Protein AF-A0A7T1MIW0-F1 (afdb_monomer_lite)

Foldseek 3Di:
DDDDPLLVCLVVQADPDDPVVLLVVQQVVLVVLVPVQFPDWAADPPDRSKTFTAHPPDPPDPDPDPDDSGQKMWHAAPLSRYTWMAGNRPGDTGRDPLVVCPPPDPVSLVSLSVSSSNPQEDPPHPRHHRPVVVVVVVVVVVVVVVVVVVVVVVVVVVVVVVVVVVVVVVVVVPPDDDPPPPDDDDDDDDPDDDDDDDDDDDDDDDDDDDDDDDDD

pLDDT: mean 77.7, std 18.37, range [36.38, 95.31]

Radius of gyration: 40.42 Å; chains: 1; bounding box: 74×47×121 Å

Secondary structure (DSSP, 8-state):
-PPPHHHHHHHH------HHHHHHHHHHHHHHHHHHHSSS-EEETTEEEEEEE--TTSSS---S-TT-S--EEEEE-TTSSSEEEEETTT--EE--HHHHT-TT-HHHHHHHHHHHHTT--STTSSSPPPHHHHHHHHHHHHHHHHHHHHHHHHHHHHHHHHHHHHHHHHHHHTS--------------S----S---------PPPP--------

Sequence (216 aa):
MHLTDRERQAISSRDTLTDQEKREKIKEWDLEVWTAFTPNVKAHEKNSNAYWCYCPHCKKGNGKTGIHNLTGLVYPHSNGDGLGFACKACGTKHPRVYEFLGKGSAAAEEYAWKRFEIDAVGKGWYCPHPQRWKEISELAGKRRAARYKADYERKRQENKVAYALREQEALKEAKPKSPSCQKGSCSVSKDEVARVRWSGFSGQAPSLTSEAGYRP

Structure (mmCIF, N/CA/C/O backbone):
data_AF-A0A7T1MIW0-F1
#
_entry.id   AF-A0A7T1MIW0-F1
#
loop_
_atom_site.group_PDB
_atom_site.id
_atom_site.type_symbol
_atom_site.label_atom_id
_atom_site.label_alt_id
_atom_site.label_comp_id
_atom_site.label_asym_id
_atom_site.label_entity_id
_atom_site.label_seq_id
_atom_site.pdbx_PDB_ins_code
_atom_site.Cartn_x
_atom_site.Cartn_y
_atom_site.Cartn_z
_atom_site.occupancy
_atom_site.B_iso_or_equiv
_atom_site.auth_seq_id
_atom_site.auth_comp_id
_atom_site.auth_asym_id
_atom_site.auth_atom_id
_atom_site.pdbx_PDB_model_num
ATOM 1 N N . MET A 1 1 ? -2.280 -14.836 16.682 1.00 57.22 1 MET A N 1
ATOM 2 C CA . MET A 1 1 ? -1.267 -14.391 15.704 1.00 57.22 1 MET A CA 1
ATOM 3 C C . MET A 1 1 ? -0.364 -13.376 16.371 1.00 57.22 1 MET A C 1
ATOM 5 O O . MET A 1 1 ? -0.880 -12.419 16.938 1.00 57.22 1 MET A O 1
ATOM 9 N N . HIS A 1 2 ? 0.947 -13.600 16.338 1.00 73.69 2 HIS A N 1
ATOM 10 C CA . HIS A 1 2 ? 1.930 -12.624 16.801 1.00 73.69 2 HIS A CA 1
ATOM 11 C C . HIS A 1 2 ? 2.455 -11.832 15.599 1.00 73.69 2 HIS A C 1
ATOM 13 O O . HIS A 1 2 ? 2.726 -12.411 14.547 1.00 73.69 2 HIS A O 1
ATOM 19 N N . LEU A 1 3 ? 2.537 -10.511 15.749 1.00 76.06 3 LEU A N 1
ATOM 20 C CA . LEU A 1 3 ? 3.216 -9.629 14.801 1.00 76.06 3 LEU A CA 1
ATOM 21 C C . LEU A 1 3 ? 4.727 -9.805 14.922 1.00 76.06 3 LEU A C 1
ATOM 23 O O . LEU A 1 3 ? 5.220 -9.964 16.049 1.00 76.06 3 LEU A O 1
ATOM 27 N N . THR A 1 4 ? 5.426 -9.725 13.792 1.00 83.50 4 THR A N 1
ATOM 28 C CA . THR A 1 4 ? 6.890 -9.613 13.778 1.00 83.50 4 THR A CA 1
ATOM 29 C C . THR A 1 4 ? 7.317 -8.257 14.340 1.00 83.50 4 THR A C 1
ATOM 31 O O . THR A 1 4 ? 6.519 -7.317 14.382 1.00 83.50 4 THR A O 1
ATOM 34 N N . ASP A 1 5 ? 8.570 -8.132 14.773 1.00 82.62 5 ASP A N 1
ATOM 35 C CA . ASP A 1 5 ? 9.073 -6.873 15.337 1.00 82.62 5 ASP A CA 1
ATOM 36 C C . ASP A 1 5 ? 9.009 -5.727 14.323 1.00 82.62 5 ASP A C 1
ATOM 38 O O . ASP A 1 5 ? 8.581 -4.628 14.668 1.00 82.62 5 ASP A O 1
ATOM 42 N N . ARG A 1 6 ? 9.293 -6.018 13.047 1.00 80.19 6 ARG A N 1
ATOM 43 C CA . ARG A 1 6 ? 9.130 -5.065 11.942 1.00 80.19 6 ARG A CA 1
ATOM 44 C C . ARG A 1 6 ? 7.687 -4.583 11.806 1.00 80.19 6 ARG A C 1
ATOM 46 O O . ARG A 1 6 ? 7.449 -3.386 11.709 1.00 80.19 6 ARG A O 1
ATOM 53 N N . GLU A 1 7 ? 6.713 -5.492 11.831 1.00 82.06 7 GLU A N 1
ATOM 54 C CA . GLU A 1 7 ? 5.299 -5.111 11.725 1.00 82.06 7 GLU A CA 1
ATOM 55 C C . GLU A 1 7 ? 4.850 -4.288 12.937 1.00 82.06 7 GLU A C 1
ATOM 57 O O . GLU A 1 7 ? 4.106 -3.323 12.786 1.00 82.06 7 GLU A O 1
ATOM 62 N N . ARG A 1 8 ? 5.320 -4.628 14.146 1.00 81.06 8 ARG A N 1
ATOM 63 C CA . ARG A 1 8 ? 5.049 -3.831 15.355 1.00 81.06 8 ARG A CA 1
ATOM 64 C C . ARG A 1 8 ? 5.619 -2.427 15.226 1.00 81.06 8 ARG A C 1
ATOM 66 O O . ARG A 1 8 ? 4.908 -1.471 15.524 1.00 81.06 8 ARG A O 1
ATOM 73 N N . GLN A 1 9 ? 6.854 -2.318 14.745 1.00 80.06 9 GLN A N 1
ATOM 74 C CA . GLN A 1 9 ? 7.518 -1.043 14.522 1.00 80.06 9 GLN A CA 1
ATOM 75 C C . GLN A 1 9 ? 6.767 -0.204 13.483 1.00 80.06 9 GLN A C 1
ATOM 77 O O . GLN A 1 9 ? 6.431 0.941 13.762 1.00 80.06 9 GLN A O 1
ATOM 82 N N . ALA A 1 10 ? 6.364 -0.799 12.358 1.00 77.81 10 ALA A N 1
ATOM 83 C CA . ALA A 1 10 ? 5.554 -0.143 11.328 1.00 77.81 10 ALA A CA 1
ATOM 84 C C . ALA A 1 10 ? 4.234 0.446 11.861 1.00 77.81 10 ALA A C 1
ATOM 86 O O . ALA A 1 10 ? 3.699 1.408 11.311 1.00 77.81 10 ALA A O 1
ATOM 87 N N . ILE A 1 11 ? 3.680 -0.138 12.925 1.00 79.88 11 ILE A N 1
ATOM 88 C CA . ILE A 1 11 ? 2.464 0.349 13.583 1.00 79.88 11 ILE A CA 1
ATOM 89 C C . ILE A 1 11 ? 2.782 1.471 14.574 1.00 79.88 11 ILE A C 1
ATOM 91 O O . ILE A 1 11 ? 2.027 2.438 14.654 1.00 79.88 11 ILE A O 1
ATOM 95 N N . SER A 1 12 ? 3.860 1.334 15.350 1.00 75.31 12 SER A N 1
ATOM 96 C CA . SER A 1 12 ? 4.206 2.265 16.430 1.00 75.31 12 SER A CA 1
ATOM 97 C C . SER A 1 12 ? 4.944 3.520 15.969 1.00 75.31 12 SER A C 1
ATOM 99 O O . SER A 1 12 ? 4.799 4.563 16.596 1.00 75.31 12 SER A O 1
ATOM 101 N N . SER A 1 13 ? 5.736 3.430 14.901 1.00 68.38 13 SER A N 1
ATOM 102 C CA . SER A 1 13 ? 6.591 4.505 14.390 1.00 68.38 13 SER A CA 1
ATOM 103 C C . SER A 1 13 ? 6.268 4.771 12.925 1.00 68.38 13 SER A C 1
ATOM 105 O O . SER A 1 13 ? 7.068 4.492 12.036 1.00 68.38 13 SER A O 1
ATOM 107 N N . ARG A 1 14 ? 5.049 5.251 12.674 1.00 68.38 14 ARG A N 1
ATOM 108 C CA . ARG A 1 14 ? 4.658 5.724 11.345 1.00 68.38 14 ARG A CA 1
ATOM 109 C C . ARG A 1 14 ? 5.349 7.051 11.073 1.00 68.38 14 ARG A C 1
ATOM 111 O O . ARG A 1 14 ? 5.113 8.015 11.802 1.00 68.38 14 ARG A O 1
ATOM 118 N N . ASP A 1 15 ? 6.165 7.097 10.028 1.00 67.75 15 ASP A N 1
ATOM 119 C CA . ASP A 1 15 ? 6.843 8.327 9.634 1.00 67.75 15 ASP A CA 1
ATOM 120 C C . ASP A 1 15 ? 5.821 9.347 9.116 1.00 67.75 15 ASP A C 1
ATOM 122 O O . ASP A 1 15 ? 5.046 9.076 8.192 1.00 67.75 15 ASP A O 1
ATOM 126 N N . THR A 1 16 ? 5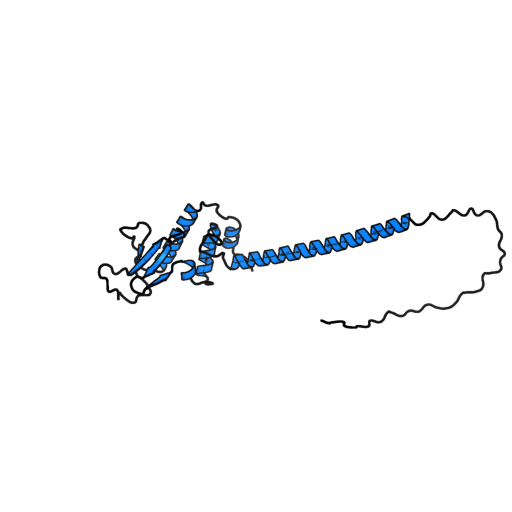.837 10.557 9.672 1.00 69.31 16 THR A N 1
ATOM 127 C CA . THR A 1 16 ? 5.070 11.695 9.149 1.00 69.31 16 THR A CA 1
ATOM 128 C C . THR A 1 16 ? 5.832 12.347 8.001 1.00 69.31 16 THR A C 1
ATOM 130 O O . THR A 1 16 ? 6.364 13.445 8.139 1.00 69.31 16 THR A O 1
ATOM 133 N N . LEU A 1 17 ? 5.919 11.643 6.876 1.00 85.88 17 LEU A N 1
ATOM 134 C CA . LEU A 1 17 ? 6.422 12.206 5.623 1.00 85.88 17 LEU A CA 1
ATOM 135 C C . LEU A 1 17 ? 5.345 13.062 4.956 1.00 85.88 17 LEU A C 1
ATOM 137 O O . LEU A 1 17 ? 4.145 12.797 5.091 1.00 85.88 17 LEU A O 1
ATOM 141 N N . THR A 1 18 ? 5.771 14.052 4.182 1.00 91.12 18 THR A N 1
ATOM 142 C CA . THR A 1 18 ? 4.892 14.776 3.261 1.00 91.12 18 THR A CA 1
ATOM 143 C C . THR A 1 18 ? 4.434 13.862 2.121 1.00 91.12 18 THR A C 1
ATOM 145 O O . THR A 1 18 ? 5.101 12.891 1.761 1.00 91.12 18 THR A O 1
ATOM 148 N N . ASP A 1 19 ? 3.297 14.177 1.497 1.00 90.00 19 ASP A N 1
ATOM 149 C CA . ASP A 1 19 ? 2.782 13.385 0.371 1.00 90.00 19 ASP A CA 1
ATOM 150 C C . ASP A 1 19 ? 3.756 13.325 -0.814 1.00 90.00 19 ASP A C 1
ATOM 152 O O . ASP A 1 19 ? 3.773 12.330 -1.541 1.00 90.00 19 ASP A O 1
ATOM 156 N N . GLN A 1 20 ? 4.574 14.362 -1.007 1.00 91.06 20 GLN A N 1
ATOM 157 C CA . GLN A 1 20 ? 5.598 14.387 -2.049 1.00 91.06 20 GLN A CA 1
ATOM 158 C C . GLN A 1 20 ? 6.706 13.367 -1.758 1.00 91.06 20 GLN A C 1
ATOM 160 O O . GLN A 1 20 ? 6.994 12.525 -2.608 1.00 91.06 20 GLN A O 1
ATOM 165 N N . GLU A 1 21 ? 7.249 13.370 -0.540 1.00 91.81 21 GLU A N 1
ATOM 166 C CA . GLU A 1 21 ? 8.275 12.410 -0.108 1.00 91.81 21 GLU A CA 1
ATOM 167 C C . GLU A 1 21 ? 7.751 10.969 -0.156 1.00 91.81 21 GLU A C 1
ATOM 169 O O . GLU A 1 21 ? 8.454 10.057 -0.594 1.00 91.81 21 GLU A O 1
ATOM 174 N N . LYS A 1 22 ? 6.485 10.747 0.231 1.00 92.25 22 LYS A N 1
ATOM 175 C CA . LYS A 1 22 ? 5.842 9.429 0.103 1.00 92.25 22 LYS A CA 1
ATOM 176 C C . LYS A 1 22 ? 5.843 8.953 -1.350 1.00 92.25 22 LYS A C 1
ATOM 178 O O . LYS A 1 22 ? 6.185 7.805 -1.619 1.00 92.25 22 LYS A O 1
ATOM 183 N N . ARG A 1 23 ? 5.471 9.822 -2.295 1.00 92.19 23 ARG A N 1
ATOM 184 C CA . ARG A 1 23 ? 5.418 9.494 -3.732 1.00 92.19 23 ARG A CA 1
ATOM 185 C C . ARG A 1 23 ? 6.795 9.213 -4.316 1.00 92.19 23 ARG A C 1
ATOM 187 O O . ARG A 1 23 ? 6.904 8.349 -5.181 1.00 92.19 23 ARG A O 1
ATOM 194 N N . GLU A 1 24 ? 7.821 9.924 -3.865 1.00 92.06 24 GLU A N 1
ATOM 195 C CA . GLU A 1 24 ? 9.209 9.680 -4.264 1.00 92.06 24 GLU A CA 1
ATOM 196 C C . GLU A 1 24 ? 9.681 8.307 -3.783 1.00 92.06 24 GLU A C 1
ATOM 198 O O . GLU A 1 24 ? 10.062 7.487 -4.618 1.00 92.06 24 GLU A O 1
ATOM 203 N N . LYS A 1 25 ? 9.490 7.985 -2.497 1.00 93.19 25 LYS A N 1
ATOM 204 C CA . LYS A 1 25 ? 9.789 6.645 -1.960 1.00 93.19 25 LYS A CA 1
ATOM 205 C C . LYS A 1 25 ? 9.032 5.531 -2.687 1.00 93.19 25 LYS A C 1
ATOM 207 O O . LYS A 1 25 ? 9.599 4.487 -2.990 1.00 93.19 25 LYS A O 1
ATOM 212 N N . ILE A 1 26 ? 7.754 5.744 -3.015 1.00 93.88 26 ILE A N 1
ATOM 213 C CA . ILE A 1 26 ? 6.974 4.759 -3.781 1.00 93.88 26 ILE A CA 1
ATOM 214 C C . ILE A 1 26 ? 7.579 4.541 -5.171 1.00 93.88 26 ILE A C 1
ATOM 216 O O . ILE A 1 26 ? 7.667 3.400 -5.612 1.00 93.88 26 ILE A O 1
ATOM 220 N N . LYS A 1 27 ? 8.007 5.601 -5.867 1.00 93.00 27 LYS A N 1
ATOM 221 C CA . LYS A 1 27 ? 8.652 5.461 -7.182 1.00 93.00 27 LYS A CA 1
ATOM 222 C C . LYS A 1 27 ? 9.964 4.692 -7.090 1.00 93.00 27 LYS A C 1
ATOM 224 O O . LYS A 1 27 ? 10.225 3.884 -7.975 1.00 93.00 27 LYS A O 1
ATOM 229 N N . GLU A 1 28 ? 10.757 4.922 -6.047 1.00 92.81 28 GLU A N 1
ATOM 230 C CA . GLU A 1 28 ? 11.994 4.174 -5.795 1.00 92.81 28 GLU A CA 1
ATOM 231 C C . GLU A 1 28 ? 11.701 2.683 -5.606 1.00 92.81 28 GLU A C 1
ATOM 233 O O . GLU A 1 28 ? 12.237 1.855 -6.340 1.00 92.81 28 GLU A O 1
ATOM 238 N N . TRP A 1 29 ? 10.772 2.335 -4.711 1.00 94.81 29 TRP A N 1
ATOM 239 C CA . TRP A 1 29 ? 10.381 0.940 -4.486 1.00 94.81 29 TRP A CA 1
ATOM 240 C C . TRP A 1 29 ? 9.755 0.289 -5.720 1.00 94.81 29 TRP A C 1
ATOM 242 O O . TRP A 1 29 ? 9.991 -0.889 -5.991 1.00 94.81 29 TRP A O 1
ATOM 252 N N . ASP A 1 30 ? 8.969 1.034 -6.495 1.00 94.75 30 ASP A N 1
ATOM 253 C CA . ASP A 1 30 ? 8.408 0.521 -7.740 1.00 94.75 30 ASP A CA 1
ATOM 254 C C . ASP A 1 30 ? 9.501 0.261 -8.771 1.00 94.75 30 ASP A C 1
ATOM 256 O O . ASP A 1 30 ? 9.480 -0.768 -9.448 1.00 94.75 30 ASP A O 1
ATOM 260 N N . LEU A 1 31 ? 10.474 1.167 -8.879 1.00 92.12 31 LEU A N 1
ATOM 261 C CA . LEU A 1 31 ? 11.613 1.007 -9.769 1.00 92.12 31 LEU A CA 1
ATOM 262 C C . LEU A 1 31 ? 12.466 -0.198 -9.365 1.00 92.12 31 LEU A C 1
ATOM 264 O O . LEU A 1 31 ? 12.898 -0.932 -10.251 1.00 92.12 31 LEU A O 1
ATOM 268 N N . GLU A 1 32 ? 12.664 -0.451 -8.069 1.00 93.12 32 GLU A N 1
ATOM 269 C CA . GLU A 1 32 ? 13.330 -1.664 -7.573 1.00 93.12 32 GLU A CA 1
ATOM 270 C C . GLU A 1 32 ? 12.613 -2.930 -8.055 1.00 93.12 32 GLU A C 1
ATOM 272 O O . GLU A 1 32 ? 13.242 -3.817 -8.638 1.00 93.12 32 GLU A O 1
ATOM 277 N N . VAL A 1 33 ? 11.286 -3.001 -7.884 1.00 94.31 33 VAL A N 1
ATOM 278 C CA . VAL A 1 33 ? 10.493 -4.161 -8.321 1.00 94.31 33 VAL A CA 1
ATOM 279 C C . VAL A 1 33 ? 10.548 -4.327 -9.838 1.00 94.31 33 VAL A C 1
ATOM 281 O O . VAL A 1 33 ? 10.760 -5.436 -10.335 1.00 94.31 33 VAL A O 1
ATOM 284 N N . TRP A 1 34 ? 10.400 -3.239 -10.594 1.00 92.94 34 TRP A N 1
ATOM 285 C CA . TRP A 1 34 ? 10.460 -3.300 -12.051 1.00 92.94 34 TRP A CA 1
ATOM 286 C C . TRP A 1 34 ? 11.850 -3.641 -12.575 1.00 92.94 34 TRP A C 1
ATOM 288 O O . TRP A 1 34 ? 11.951 -4.354 -13.570 1.00 92.94 34 TRP A O 1
ATOM 298 N N . THR A 1 35 ? 12.913 -3.197 -11.910 1.00 91.00 35 THR A N 1
ATOM 299 C CA . THR A 1 35 ? 14.295 -3.542 -12.273 1.00 91.00 35 THR A CA 1
ATOM 300 C C . THR A 1 35 ? 14.600 -5.003 -11.960 1.00 91.00 35 THR A C 1
ATOM 302 O O . THR A 1 35 ? 15.273 -5.668 -12.742 1.00 91.00 35 THR A O 1
ATOM 305 N N . ALA A 1 36 ? 14.052 -5.541 -10.868 1.00 90.88 36 ALA A N 1
ATOM 306 C CA . ALA A 1 36 ? 14.145 -6.968 -10.571 1.00 90.88 36 ALA A CA 1
ATOM 307 C C . ALA A 1 36 ? 13.357 -7.821 -11.581 1.00 90.88 36 ALA A C 1
ATOM 309 O O . ALA A 1 36 ? 13.787 -8.914 -11.948 1.00 90.88 36 ALA A O 1
ATOM 310 N N . PHE A 1 37 ? 12.209 -7.324 -12.048 1.00 88.94 37 PHE A N 1
ATOM 311 C CA . PHE A 1 37 ? 11.378 -8.024 -13.023 1.00 88.94 37 PHE A CA 1
ATOM 312 C C . PHE A 1 37 ? 11.920 -7.932 -14.457 1.00 88.94 37 PHE A C 1
ATOM 314 O O . PHE A 1 37 ? 11.876 -8.915 -15.195 1.00 88.94 37 PHE A O 1
ATOM 321 N N . THR A 1 38 ? 12.406 -6.761 -14.876 1.00 85.31 38 THR A N 1
ATOM 322 C CA . THR A 1 38 ? 12.751 -6.454 -16.272 1.00 85.31 38 THR A CA 1
ATOM 323 C C . THR A 1 38 ? 14.263 -6.294 -16.472 1.00 85.31 38 THR A C 1
ATOM 325 O O . THR A 1 38 ? 14.897 -5.482 -15.802 1.00 85.31 38 THR A O 1
ATOM 328 N N . PRO A 1 39 ? 14.883 -7.014 -17.424 1.00 77.00 39 PRO A N 1
ATOM 329 C CA . PRO A 1 39 ? 16.299 -6.829 -17.712 1.00 77.00 39 PRO A CA 1
ATOM 330 C C . PRO A 1 39 ? 16.568 -5.551 -18.531 1.00 77.00 39 PRO A C 1
ATOM 332 O O . PRO A 1 39 ? 15.756 -5.134 -19.362 1.00 77.00 39 PRO A O 1
ATOM 335 N N . ASN A 1 40 ? 17.765 -4.980 -18.352 1.00 75.62 40 ASN A N 1
ATOM 336 C CA . ASN A 1 40 ? 18.299 -3.802 -19.060 1.00 75.62 40 ASN A CA 1
ATOM 337 C C . ASN A 1 40 ? 17.404 -2.549 -19.007 1.00 75.62 40 ASN A C 1
ATOM 339 O O . ASN A 1 40 ? 17.050 -1.989 -20.049 1.00 75.62 40 ASN A O 1
ATOM 343 N N . VAL A 1 41 ? 17.063 -2.098 -17.801 1.00 79.94 41 VAL A N 1
ATOM 344 C CA . VAL A 1 41 ? 16.375 -0.818 -17.585 1.00 79.94 41 VAL A CA 1
ATOM 345 C C . VAL A 1 41 ? 17.298 0.346 -17.975 1.00 79.94 41 VAL A C 1
ATOM 347 O O . VAL A 1 41 ? 18.427 0.442 -17.500 1.00 79.94 41 VAL A O 1
ATOM 350 N N . LYS A 1 42 ? 16.825 1.234 -18.854 1.00 83.12 42 LYS A N 1
ATOM 351 C CA . LYS A 1 42 ? 17.512 2.458 -19.293 1.00 83.12 42 LYS A CA 1
ATOM 352 C C . LYS A 1 42 ? 16.571 3.651 -19.197 1.00 83.12 42 LYS A C 1
ATOM 354 O O . LYS A 1 42 ? 15.403 3.534 -19.554 1.00 83.12 42 LYS A O 1
ATOM 359 N N . ALA A 1 43 ? 17.074 4.801 -18.760 1.00 82.62 43 ALA A N 1
ATOM 360 C CA . ALA A 1 43 ? 16.285 6.031 -18.711 1.00 82.62 43 ALA A CA 1
ATOM 361 C C . ALA A 1 43 ? 15.759 6.420 -20.106 1.00 82.62 43 ALA A C 1
ATOM 363 O O . ALA A 1 43 ? 16.428 6.223 -21.123 1.00 82.62 43 ALA A O 1
ATOM 364 N N . HIS A 1 44 ? 14.544 6.956 -20.158 1.00 81.44 44 HIS A N 1
ATOM 365 C CA . HIS A 1 44 ? 13.924 7.421 -21.390 1.00 81.44 44 HIS A CA 1
ATOM 366 C C . HIS A 1 44 ? 14.480 8.797 -21.778 1.00 81.44 44 HIS A C 1
ATOM 368 O O . HIS A 1 44 ? 14.335 9.766 -21.040 1.00 81.44 44 HIS A O 1
ATOM 374 N N . GLU A 1 45 ? 15.031 8.916 -22.988 1.00 77.75 45 GLU A N 1
ATOM 375 C CA . GLU A 1 45 ? 15.771 10.106 -23.451 1.00 77.75 45 GLU A CA 1
ATOM 376 C C . GLU A 1 45 ? 14.999 11.432 -23.321 1.00 77.75 45 GLU A C 1
ATOM 378 O O . GLU A 1 45 ? 15.581 12.464 -23.010 1.00 77.75 45 GLU A O 1
ATOM 383 N N . LYS A 1 46 ? 13.677 11.413 -23.544 1.00 77.94 46 LYS A N 1
ATOM 384 C CA . LYS A 1 46 ? 12.817 12.616 -23.504 1.00 77.94 46 LYS A CA 1
ATOM 385 C C . LYS A 1 46 ? 11.981 12.783 -22.232 1.00 77.94 46 LYS A C 1
ATOM 387 O O . LYS A 1 46 ? 11.309 13.795 -22.084 1.00 77.94 46 LYS A O 1
ATOM 392 N N . ASN A 1 47 ? 11.937 11.776 -21.361 1.00 79.81 47 ASN A N 1
ATOM 393 C CA . ASN A 1 47 ? 11.077 11.793 -20.178 1.00 79.81 47 ASN A CA 1
ATOM 394 C C . ASN A 1 47 ? 11.881 11.253 -19.004 1.00 79.81 47 ASN A C 1
ATOM 396 O O . ASN A 1 47 ? 12.064 10.046 -18.885 1.00 79.81 47 ASN A O 1
ATOM 400 N N . SER A 1 48 ? 12.336 12.159 -18.142 1.00 75.69 48 SER A N 1
ATOM 401 C CA . SER A 1 48 ? 13.211 11.849 -17.008 1.00 75.69 48 SER A CA 1
ATOM 402 C C . SER A 1 48 ? 12.620 10.841 -16.021 1.00 75.69 48 SER A C 1
ATOM 404 O O . SER A 1 48 ? 13.370 10.221 -15.277 1.00 75.69 48 SER A O 1
ATOM 406 N N . ASN A 1 49 ? 11.299 10.640 -16.037 1.00 82.31 49 ASN A N 1
ATOM 407 C CA . ASN A 1 49 ? 10.590 9.751 -15.118 1.00 82.31 49 ASN A CA 1
ATOM 408 C C . ASN A 1 49 ? 10.116 8.442 -15.768 1.00 82.31 49 ASN A C 1
ATOM 410 O O . ASN A 1 49 ? 9.317 7.722 -15.170 1.00 82.31 49 ASN A O 1
ATOM 414 N N . ALA A 1 50 ? 10.542 8.146 -16.997 1.00 87.38 50 ALA A N 1
ATOM 415 C CA . ALA A 1 50 ? 10.207 6.907 -17.692 1.00 87.38 50 ALA A CA 1
ATOM 416 C C . ALA A 1 50 ? 11.469 6.108 -18.036 1.00 87.38 50 ALA A C 1
ATOM 418 O O . ALA A 1 50 ? 12.549 6.673 -18.203 1.00 87.38 50 ALA A O 1
ATOM 419 N N . TYR A 1 51 ? 11.322 4.792 -18.183 1.00 89.50 51 TYR A N 1
ATOM 420 C CA . TYR A 1 51 ? 12.440 3.890 -18.450 1.00 89.50 51 TYR A CA 1
ATOM 421 C C . TYR A 1 51 ? 12.082 2.852 -19.513 1.00 89.50 51 TYR A C 1
ATOM 423 O O . TYR A 1 51 ? 11.053 2.181 -19.429 1.00 89.50 51 TYR A O 1
ATOM 431 N N . TRP A 1 52 ? 12.951 2.686 -20.505 1.00 88.38 52 TRP A N 1
ATOM 432 C CA . TRP A 1 52 ? 12.892 1.587 -21.462 1.00 88.38 52 TRP A CA 1
ATOM 433 C C . TRP A 1 52 ? 13.505 0.326 -20.859 1.00 88.38 52 TRP A C 1
ATOM 435 O O . TRP A 1 52 ? 14.558 0.382 -20.235 1.00 88.38 52 TRP A O 1
ATOM 445 N N . CYS A 1 53 ? 12.876 -0.823 -21.069 1.00 87.56 53 CYS A N 1
ATOM 446 C CA . CYS A 1 53 ? 13.358 -2.116 -20.582 1.00 87.56 53 CYS A CA 1
ATOM 447 C C . CYS A 1 53 ? 12.966 -3.247 -21.543 1.00 87.56 53 CYS A C 1
ATOM 449 O O . CYS A 1 53 ? 12.174 -3.062 -22.473 1.00 87.56 53 CYS A O 1
ATOM 451 N N . TYR A 1 54 ? 13.516 -4.444 -21.344 1.00 85.50 54 TYR A N 1
ATOM 452 C CA . TYR A 1 54 ? 12.996 -5.631 -22.023 1.00 85.50 54 TYR A CA 1
ATOM 453 C C . TYR A 1 54 ? 11.733 -6.126 -21.331 1.00 85.50 54 TYR A C 1
ATOM 455 O O . TYR A 1 54 ? 11.671 -6.189 -20.108 1.00 85.50 54 TYR A O 1
ATOM 463 N N . CYS A 1 55 ? 10.745 -6.557 -22.113 1.00 86.00 55 CYS A N 1
ATOM 464 C CA . CYS A 1 55 ? 9.617 -7.291 -21.558 1.00 86.00 55 CYS A CA 1
ATOM 465 C C . CYS A 1 55 ? 9.988 -8.769 -21.342 1.00 86.00 55 CYS A C 1
ATOM 467 O O . CYS A 1 55 ? 10.247 -9.458 -22.333 1.00 86.00 55 CYS A O 1
ATOM 469 N N . PRO A 1 56 ? 9.933 -9.289 -20.101 1.00 83.25 56 PRO A N 1
ATOM 470 C CA . PRO A 1 56 ? 10.235 -10.696 -19.813 1.00 83.25 56 PRO A CA 1
ATOM 471 C C . PRO A 1 56 ? 9.255 -11.682 -20.460 1.00 83.25 56 PRO A C 1
ATOM 473 O O . PRO A 1 56 ? 9.611 -12.821 -20.744 1.00 83.25 56 PRO A O 1
ATOM 476 N N . HIS A 1 57 ? 8.016 -11.251 -20.723 1.00 82.75 57 HIS A N 1
ATOM 477 C CA . HIS A 1 57 ? 6.996 -12.091 -21.360 1.00 82.75 57 HIS A CA 1
ATOM 478 C C . HIS A 1 57 ? 7.208 -12.262 -22.866 1.00 82.75 57 HIS A C 1
ATOM 480 O O . HIS A 1 57 ? 6.723 -13.226 -23.460 1.00 82.75 57 HIS A O 1
ATOM 486 N N . CYS A 1 58 ? 7.937 -11.345 -23.503 1.00 78.38 58 CYS A N 1
ATOM 487 C CA . CYS A 1 58 ? 8.260 -11.464 -24.914 1.00 78.38 58 CYS A CA 1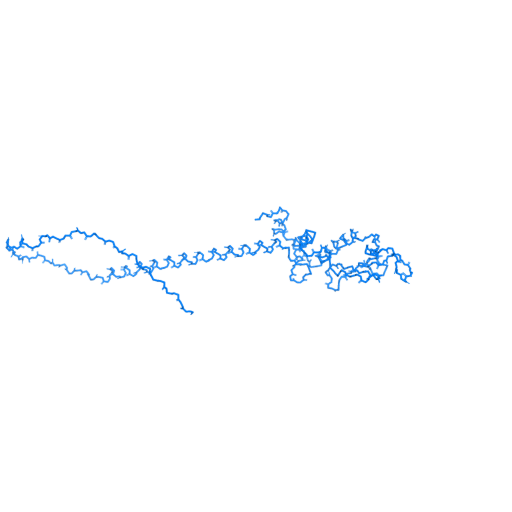
ATOM 488 C C . CYS A 1 58 ? 9.414 -12.457 -25.088 1.00 78.38 58 CYS A C 1
ATOM 490 O O . CYS A 1 58 ? 10.574 -12.121 -24.851 1.00 78.38 58 CYS A O 1
ATOM 492 N N . LYS A 1 59 ? 9.132 -13.669 -25.579 1.00 61.19 59 LYS A N 1
ATOM 493 C CA . LYS A 1 59 ? 10.185 -14.536 -26.128 1.00 61.19 59 LYS A CA 1
ATOM 494 C C . LYS A 1 59 ? 10.765 -13.838 -27.362 1.00 61.19 59 LYS A C 1
ATOM 496 O O . LYS A 1 59 ? 10.080 -13.762 -28.371 1.00 61.19 59 LYS A O 1
ATOM 501 N N . LYS A 1 60 ? 11.979 -13.282 -27.242 1.00 54.53 60 LYS A N 1
ATOM 502 C CA . LYS A 1 60 ? 12.790 -12.646 -28.304 1.00 54.53 60 LYS A CA 1
ATOM 503 C C . LYS A 1 60 ? 11.991 -11.843 -29.352 1.00 54.53 60 LYS A C 1
ATOM 505 O O . LYS A 1 60 ? 11.544 -12.377 -30.354 1.00 54.53 60 LYS A O 1
ATOM 510 N N . GLY A 1 61 ? 11.926 -10.524 -29.166 1.00 52.41 61 GLY A N 1
ATOM 511 C CA . GLY A 1 61 ? 12.070 -9.574 -30.280 1.00 52.41 61 GLY A CA 1
ATOM 512 C C . GLY A 1 61 ? 11.051 -9.579 -31.428 1.00 52.41 61 GLY A C 1
ATOM 513 O O . GLY A 1 61 ? 11.371 -9.027 -32.472 1.00 52.41 61 GLY A O 1
ATOM 514 N N . ASN A 1 62 ? 9.831 -10.100 -31.279 1.00 46.81 62 ASN A N 1
ATOM 515 C CA . ASN A 1 62 ? 8.801 -10.000 -32.331 1.00 46.81 62 ASN A CA 1
ATOM 516 C C . ASN A 1 62 ? 8.126 -8.610 -32.402 1.00 46.81 62 ASN A C 1
ATOM 518 O O . ASN A 1 62 ? 6.912 -8.493 -32.566 1.00 46.81 62 ASN A O 1
ATOM 522 N N . GLY A 1 63 ? 8.901 -7.534 -32.253 1.00 50.56 63 GLY A N 1
ATOM 523 C CA . GLY A 1 63 ? 8.432 -6.167 -32.457 1.00 50.56 63 GLY A CA 1
ATOM 524 C C . GLY A 1 63 ? 8.689 -5.723 -33.895 1.00 50.56 63 GLY A C 1
ATOM 525 O O . GLY A 1 63 ? 9.839 -5.576 -34.289 1.00 50.56 63 GLY A O 1
ATOM 526 N N . LYS A 1 64 ? 7.626 -5.445 -34.663 1.00 51.78 64 LYS A N 1
ATOM 527 C CA . LYS A 1 64 ? 7.689 -4.877 -36.030 1.00 51.78 64 LYS A CA 1
ATOM 528 C C . LYS A 1 64 ? 8.311 -3.472 -36.110 1.00 51.78 64 LYS A C 1
ATOM 530 O O . LYS A 1 64 ? 8.465 -2.931 -37.197 1.00 51.78 64 LYS A O 1
ATOM 535 N N . THR A 1 65 ? 8.653 -2.863 -34.981 1.00 47.81 65 THR A N 1
ATOM 536 C CA . THR A 1 65 ? 9.264 -1.537 -34.913 1.00 47.81 65 THR A CA 1
ATOM 537 C C . THR A 1 65 ? 10.741 -1.687 -34.592 1.00 47.81 65 THR A C 1
ATOM 539 O O . THR A 1 65 ? 11.135 -1.739 -33.426 1.00 47.81 65 THR A O 1
ATOM 542 N N . GLY A 1 66 ? 11.549 -1.781 -35.647 1.00 49.59 66 GLY A N 1
ATOM 543 C CA . GLY A 1 66 ? 12.982 -1.553 -35.548 1.00 49.59 66 GLY A CA 1
ATOM 544 C C . GLY A 1 66 ? 13.225 -0.172 -34.949 1.00 49.59 66 GLY A C 1
ATOM 545 O O . GLY A 1 66 ? 12.586 0.788 -35.366 1.00 49.59 66 GLY A O 1
ATOM 546 N N . ILE A 1 67 ? 14.058 -0.132 -33.909 1.00 51.06 67 ILE A N 1
ATOM 547 C CA . ILE A 1 67 ? 15.023 0.924 -33.551 1.00 51.06 67 ILE A CA 1
ATOM 548 C C . ILE A 1 67 ? 15.644 0.568 -32.180 1.00 51.06 67 ILE A C 1
ATOM 550 O O . ILE A 1 67 ? 16.834 0.791 -31.992 1.00 51.06 67 ILE A O 1
ATOM 554 N N . HIS A 1 68 ? 14.940 -0.142 -31.280 1.00 55.28 68 HIS A N 1
ATOM 555 C CA . HIS A 1 68 ? 15.534 -0.685 -30.045 1.00 55.28 68 HIS A CA 1
ATOM 556 C C . HIS A 1 68 ? 14.964 -2.059 -29.666 1.00 55.28 68 HIS A C 1
ATOM 558 O O . HIS A 1 68 ? 13.765 -2.297 -29.765 1.00 55.28 68 HIS A O 1
ATOM 564 N N . ASN A 1 69 ? 15.814 -2.945 -29.141 1.00 65.94 69 ASN A N 1
ATOM 565 C CA . ASN A 1 69 ? 15.399 -4.247 -28.603 1.00 65.94 69 ASN A CA 1
ATOM 566 C C . ASN A 1 69 ? 14.545 -4.133 -27.312 1.00 65.94 69 ASN A C 1
ATOM 568 O O . ASN A 1 69 ? 14.009 -5.130 -26.830 1.00 65.94 69 ASN A O 1
ATOM 572 N N . LEU A 1 70 ? 14.415 -2.925 -26.747 1.00 75.81 70 LEU A N 1
ATOM 573 C CA . LEU A 1 70 ? 13.653 -2.625 -25.533 1.00 75.81 70 LEU A CA 1
ATOM 574 C C . LEU A 1 70 ? 12.177 -2.389 -25.880 1.00 75.81 70 LEU A C 1
ATOM 576 O O . LEU A 1 70 ? 11.808 -1.354 -26.431 1.00 75.81 70 LEU A O 1
ATOM 580 N N . THR A 1 71 ? 11.326 -3.365 -25.572 1.00 83.38 71 THR A N 1
ATOM 581 C CA . THR A 1 71 ? 9.887 -3.335 -25.888 1.00 83.38 71 THR A CA 1
ATOM 582 C C . THR A 1 71 ? 9.003 -2.958 -24.696 1.00 83.38 71 THR A C 1
ATOM 584 O O . THR A 1 71 ? 7.807 -2.712 -24.874 1.00 83.38 71 THR A O 1
ATOM 587 N N . GLY A 1 72 ? 9.560 -2.954 -23.485 1.00 88.69 72 GLY A N 1
ATOM 588 C CA . GLY A 1 72 ? 8.910 -2.579 -22.234 1.00 88.69 72 GLY A CA 1
ATOM 589 C C . GLY A 1 72 ? 9.159 -1.116 -21.875 1.00 88.69 72 GLY A C 1
ATOM 590 O O . GLY A 1 72 ? 10.224 -0.569 -22.148 1.00 88.69 72 GLY A O 1
ATOM 591 N N . LEU A 1 73 ? 8.170 -0.495 -21.247 1.00 90.81 73 LEU A N 1
ATOM 592 C CA . LEU A 1 73 ? 8.204 0.870 -20.748 1.00 90.81 73 LEU A CA 1
ATOM 593 C C . LEU A 1 73 ? 7.728 0.869 -19.297 1.00 90.81 73 LEU A C 1
ATOM 595 O O . LEU A 1 73 ? 6.583 0.505 -19.029 1.00 90.81 73 LEU A O 1
ATOM 599 N N . VAL A 1 74 ? 8.585 1.316 -18.389 1.00 93.12 74 VAL A N 1
ATOM 600 C CA . VAL A 1 74 ? 8.199 1.727 -17.039 1.00 93.12 74 VAL A CA 1
ATOM 601 C C . VAL A 1 74 ? 7.854 3.211 -17.099 1.00 93.12 74 VAL A C 1
ATOM 603 O O . VAL A 1 74 ? 8.629 4.004 -17.636 1.00 93.12 74 VAL A O 1
ATOM 606 N N . TYR A 1 75 ? 6.679 3.594 -16.615 1.00 91.94 75 TYR A N 1
ATOM 607 C CA . TYR A 1 75 ? 6.140 4.943 -16.770 1.00 91.94 75 TYR A CA 1
ATOM 608 C C . TYR A 1 75 ? 5.531 5.459 -15.464 1.00 91.94 75 TYR A C 1
ATOM 610 O O . TYR A 1 75 ? 4.988 4.670 -14.691 1.00 91.94 75 TYR A O 1
ATOM 618 N N . PRO A 1 76 ? 5.565 6.778 -15.215 1.00 91.31 76 PRO A N 1
ATOM 619 C CA . PRO A 1 76 ? 4.951 7.351 -14.029 1.00 91.31 76 PRO A CA 1
ATOM 620 C C . PRO A 1 76 ? 3.429 7.316 -14.152 1.00 91.31 76 PRO A C 1
ATOM 622 O O . PRO A 1 76 ? 2.870 7.621 -15.210 1.00 91.31 76 PRO A O 1
ATOM 625 N N . HIS A 1 77 ? 2.742 6.955 -13.071 1.00 88.50 77 HIS A N 1
ATOM 626 C CA . HIS A 1 77 ? 1.284 6.955 -13.065 1.00 88.50 77 HIS A CA 1
ATOM 627 C C . HIS A 1 77 ? 0.731 8.396 -13.084 1.00 88.50 77 HIS A C 1
ATOM 629 O O . HIS A 1 77 ? 1.328 9.314 -12.522 1.00 88.50 77 HIS A O 1
ATOM 635 N N . SER A 1 78 ? -0.433 8.614 -13.708 1.00 84.50 78 SER A N 1
ATOM 636 C CA . SER A 1 78 ? -1.014 9.956 -13.915 1.00 84.50 78 SER A CA 1
ATOM 637 C C . SER A 1 78 ? -1.388 10.689 -12.625 1.00 84.50 78 SER A C 1
ATOM 639 O O . SER A 1 78 ? -1.338 11.911 -12.567 1.00 84.50 78 SER A O 1
ATOM 641 N N . ASN A 1 79 ? -1.738 9.950 -11.574 1.00 81.38 79 ASN A N 1
ATOM 642 C CA . ASN A 1 79 ? -2.010 10.498 -10.245 1.00 81.38 79 ASN A CA 1
ATOM 643 C C . ASN A 1 79 ? -0.733 10.719 -9.411 1.00 81.38 79 ASN A C 1
ATOM 645 O O . ASN A 1 79 ? -0.845 11.053 -8.233 1.00 81.38 79 ASN A O 1
ATOM 649 N N . GLY A 1 80 ? 0.453 10.454 -9.973 1.00 79.19 80 GLY A N 1
ATOM 650 C CA . GLY A 1 80 ? 1.748 10.570 -9.304 1.00 79.19 80 GLY A CA 1
ATOM 651 C C . GLY A 1 80 ? 2.039 9.500 -8.246 1.00 79.19 80 GLY A C 1
ATOM 652 O O . GLY A 1 80 ? 2.977 9.680 -7.475 1.00 79.19 80 GLY A O 1
ATOM 653 N N . ASP A 1 81 ? 1.231 8.439 -8.147 1.00 83.44 81 ASP A N 1
ATOM 654 C CA . ASP A 1 81 ? 1.434 7.319 -7.213 1.00 83.44 81 ASP A CA 1
ATOM 655 C C . ASP A 1 81 ? 2.213 6.202 -7.920 1.00 83.44 81 ASP A C 1
ATOM 657 O O . ASP A 1 81 ? 1.625 5.302 -8.521 1.00 83.44 81 ASP A O 1
ATOM 661 N N . GLY A 1 82 ? 3.543 6.314 -7.886 1.00 89.06 82 GLY A N 1
ATOM 662 C CA . GLY A 1 82 ? 4.444 5.257 -8.336 1.00 89.06 82 GLY A CA 1
ATOM 663 C C . GLY A 1 82 ? 4.619 5.116 -9.850 1.00 89.06 82 GLY A C 1
ATOM 664 O O . GLY A 1 82 ? 4.416 6.061 -10.626 1.00 89.06 82 GLY A O 1
ATOM 665 N N . LEU A 1 83 ? 5.049 3.920 -10.253 1.00 93.31 83 LEU A N 1
ATOM 666 C CA . LEU A 1 83 ? 5.394 3.552 -11.623 1.00 93.31 83 LEU A CA 1
ATOM 667 C C . LEU A 1 83 ? 4.591 2.327 -12.089 1.00 93.31 83 LEU A C 1
ATOM 669 O O . LEU A 1 83 ? 4.480 1.318 -11.390 1.00 93.31 83 LEU A O 1
ATOM 673 N N . GLY A 1 84 ? 4.085 2.389 -13.317 1.00 93.06 84 GLY A N 1
ATOM 674 C CA . GLY A 1 84 ? 3.494 1.256 -14.026 1.00 93.06 84 GLY A CA 1
ATOM 675 C C . GLY A 1 84 ? 4.442 0.682 -15.075 1.00 93.06 84 GLY A C 1
ATOM 676 O O . GLY A 1 84 ? 5.402 1.329 -15.482 1.00 93.06 84 GLY A O 1
ATOM 677 N N . PHE A 1 85 ? 4.138 -0.517 -15.560 1.00 93.50 85 PHE A N 1
ATOM 678 C CA . PHE A 1 85 ? 4.839 -1.180 -16.654 1.00 93.50 85 PHE A CA 1
ATOM 679 C C . PHE A 1 85 ? 3.889 -1.455 -17.824 1.00 93.50 85 PHE A C 1
ATOM 681 O O . PHE A 1 85 ? 2.756 -1.902 -17.642 1.00 93.50 85 PHE A O 1
ATOM 688 N N . ALA A 1 86 ? 4.352 -1.233 -19.050 1.00 92.25 86 ALA A N 1
ATOM 689 C CA . ALA A 1 86 ? 3.647 -1.620 -20.265 1.00 92.25 86 ALA A CA 1
ATOM 690 C C . ALA A 1 86 ? 4.622 -2.147 -21.317 1.00 92.25 86 ALA A C 1
ATOM 692 O O . ALA A 1 86 ? 5.642 -1.527 -21.598 1.00 92.25 86 ALA A O 1
ATOM 693 N N . CYS A 1 87 ? 4.282 -3.255 -21.969 1.00 89.75 87 CYS A N 1
ATOM 694 C CA . CYS A 1 87 ? 5.000 -3.737 -23.137 1.00 89.75 87 CYS A CA 1
ATOM 695 C C . CYS A 1 87 ? 4.273 -3.344 -24.422 1.00 89.75 87 CYS A C 1
ATOM 697 O O . CYS A 1 87 ? 3.112 -3.695 -24.628 1.00 89.75 87 CYS A O 1
ATOM 699 N N . LYS A 1 88 ? 4.985 -2.670 -25.326 1.00 85.56 88 LYS A N 1
ATOM 700 C CA . LYS A 1 88 ? 4.468 -2.292 -26.647 1.00 85.56 88 LYS A CA 1
ATOM 701 C C . LYS A 1 88 ? 4.375 -3.468 -27.621 1.00 85.56 88 LYS A C 1
ATOM 703 O O . LYS A 1 88 ? 3.583 -3.403 -28.551 1.00 85.56 88 LYS A O 1
ATOM 708 N N . ALA A 1 89 ? 5.170 -4.520 -27.422 1.00 83.56 89 ALA A N 1
ATOM 709 C CA . ALA A 1 89 ? 5.213 -5.665 -28.331 1.00 83.56 89 ALA A CA 1
ATOM 710 C C . ALA A 1 89 ? 4.090 -6.679 -28.062 1.00 83.56 89 ALA A C 1
ATOM 712 O O . ALA A 1 89 ? 3.364 -7.031 -28.984 1.00 83.56 89 ALA A O 1
ATOM 713 N N . CYS A 1 90 ? 3.923 -7.133 -26.814 1.00 85.31 90 CYS A N 1
ATOM 714 C CA . CYS A 1 90 ? 2.879 -8.103 -26.455 1.00 85.31 90 CYS A CA 1
ATOM 715 C C . CYS A 1 90 ? 1.610 -7.468 -25.867 1.00 85.31 90 CYS A C 1
ATOM 717 O O . CYS A 1 90 ? 0.650 -8.177 -25.586 1.00 85.31 90 CYS A O 1
ATOM 719 N N . GLY A 1 91 ? 1.596 -6.150 -25.643 1.00 86.12 91 GLY A N 1
ATOM 720 C CA . GLY A 1 91 ? 0.438 -5.434 -25.103 1.00 86.12 91 GLY A CA 1
ATOM 721 C C . GLY A 1 91 ? 0.200 -5.622 -23.602 1.00 86.12 91 GLY A C 1
ATOM 722 O O . GLY A 1 91 ? -0.754 -5.051 -23.075 1.00 86.12 91 GLY A O 1
ATOM 723 N N . THR A 1 92 ? 1.048 -6.380 -22.896 1.00 89.50 92 THR A N 1
ATOM 724 C CA . THR A 1 92 ? 0.943 -6.571 -21.443 1.00 89.50 92 THR A CA 1
ATOM 725 C C . THR A 1 92 ? 1.047 -5.236 -20.718 1.00 89.50 92 THR A C 1
ATOM 727 O O . THR A 1 92 ? 1.955 -4.449 -20.987 1.00 89.50 92 THR A O 1
ATOM 730 N N . LYS A 1 93 ? 0.137 -4.989 -19.774 1.00 92.12 93 LYS A N 1
ATOM 731 C CA . LYS A 1 93 ? 0.121 -3.783 -18.945 1.00 92.12 93 LYS A CA 1
ATOM 732 C C . LYS A 1 93 ? -0.060 -4.165 -17.488 1.00 92.12 93 LYS A C 1
ATOM 734 O O . LYS A 1 93 ? -0.996 -4.878 -17.140 1.00 92.12 93 LYS A O 1
ATOM 739 N N . HIS A 1 94 ? 0.809 -3.625 -16.653 1.00 92.81 94 HIS A N 1
ATOM 740 C CA . HIS A 1 94 ? 0.731 -3.702 -15.209 1.00 92.81 94 HIS A CA 1
ATOM 741 C C . HIS A 1 94 ? 0.771 -2.276 -14.671 1.00 92.81 94 HIS A C 1
ATOM 743 O O . HIS A 1 94 ? 1.849 -1.726 -14.458 1.00 92.81 94 HIS A O 1
ATOM 749 N N . PRO A 1 95 ? -0.392 -1.634 -14.484 1.00 90.19 95 PRO A N 1
ATOM 750 C CA . PRO A 1 95 ? -0.431 -0.230 -14.095 1.00 90.19 95 PRO A CA 1
ATOM 751 C C . PRO A 1 95 ? 0.115 0.006 -12.683 1.00 90.19 95 PRO A C 1
ATOM 753 O O . PRO A 1 95 ? 0.399 1.147 -12.337 1.00 90.19 95 PRO A O 1
ATOM 756 N N . ARG A 1 96 ? 0.210 -1.048 -11.858 1.00 90.56 96 ARG A N 1
ATOM 757 C CA . ARG A 1 96 ? 0.536 -0.974 -10.433 1.00 90.56 96 ARG A CA 1
ATOM 758 C C . ARG A 1 96 ? 1.373 -2.169 -10.002 1.00 90.56 96 ARG A C 1
ATOM 760 O O . ARG A 1 96 ? 1.042 -3.308 -10.333 1.00 90.56 96 ARG A O 1
ATOM 767 N N . VAL A 1 97 ? 2.380 -1.907 -9.175 1.00 93.81 97 VAL A N 1
ATOM 768 C CA . VAL A 1 97 ? 3.265 -2.935 -8.613 1.00 93.81 97 VAL A CA 1
ATOM 769 C C . VAL A 1 97 ? 2.517 -3.913 -7.711 1.00 93.81 97 VAL A C 1
ATOM 771 O O . VAL A 1 97 ? 2.652 -5.119 -7.884 1.00 93.81 97 VAL A O 1
ATOM 774 N N . TYR A 1 98 ? 1.660 -3.429 -6.807 1.00 92.62 98 TYR A N 1
ATOM 775 C CA . TYR A 1 98 ? 0.914 -4.310 -5.898 1.00 92.62 98 TYR A CA 1
ATOM 776 C C . TYR A 1 98 ? 0.066 -5.359 -6.643 1.00 92.62 98 TYR A C 1
ATOM 778 O O . TYR A 1 98 ? 0.009 -6.521 -6.249 1.00 92.62 98 TYR A O 1
ATOM 786 N N . GLU A 1 99 ? -0.589 -4.963 -7.738 1.00 91.19 99 GLU A N 1
ATOM 787 C CA . GLU A 1 99 ? -1.397 -5.881 -8.551 1.00 91.19 99 GLU A CA 1
ATOM 788 C C . GLU A 1 99 ? -0.525 -6.858 -9.342 1.00 91.19 99 GLU A C 1
ATOM 790 O O . GLU A 1 99 ? -0.882 -8.028 -9.463 1.00 91.19 99 GLU A O 1
ATOM 795 N N . PHE A 1 100 ? 0.627 -6.392 -9.830 1.00 93.06 100 PHE A N 1
ATOM 796 C CA . PHE A 1 100 ? 1.619 -7.221 -10.509 1.00 93.06 100 PHE A CA 1
ATOM 797 C C . PHE A 1 100 ? 2.221 -8.297 -9.598 1.00 93.06 100 PHE A C 1
ATOM 799 O O . PHE A 1 100 ? 2.325 -9.449 -10.010 1.00 93.06 100 PHE A O 1
ATOM 806 N N . LEU A 1 101 ? 2.543 -7.954 -8.347 1.00 92.25 101 LEU A N 1
ATOM 807 C CA . LEU A 1 101 ? 3.057 -8.903 -7.351 1.00 92.25 101 LEU A CA 1
ATOM 808 C C . LEU A 1 101 ? 2.029 -9.981 -6.960 1.00 92.25 101 LEU A C 1
ATOM 810 O O . LEU A 1 101 ? 2.391 -10.976 -6.334 1.00 92.25 101 LEU A O 1
ATOM 814 N N . GLY A 1 102 ? 0.761 -9.811 -7.342 1.00 89.31 102 GLY A N 1
ATOM 815 C CA . GLY A 1 102 ? -0.314 -10.768 -7.112 1.00 89.31 102 GLY A CA 1
ATOM 816 C C . GLY A 1 102 ? -0.978 -10.581 -5.750 1.00 89.31 102 GLY A C 1
ATOM 817 O O . GLY A 1 102 ? -0.354 -10.721 -4.701 1.00 89.31 102 GLY A O 1
ATOM 818 N N . LYS A 1 103 ? -2.284 -10.295 -5.753 1.00 83.88 103 LYS A N 1
ATOM 819 C CA . LYS A 1 103 ? -3.063 -10.096 -4.520 1.00 83.88 103 LYS A CA 1
ATOM 820 C C . LYS A 1 103 ? -2.975 -11.335 -3.622 1.00 83.88 103 LYS A C 1
ATOM 822 O O . LYS A 1 103 ? -3.283 -12.436 -4.064 1.00 83.88 103 LYS A O 1
ATOM 827 N N . GLY A 1 104 ? -2.592 -11.134 -2.361 1.00 79.31 104 GLY A N 1
ATOM 828 C CA . GLY A 1 104 ? -2.451 -12.209 -1.372 1.00 79.31 104 GLY A CA 1
ATOM 829 C C . GLY A 1 104 ? -1.126 -12.975 -1.436 1.00 79.31 104 GLY A C 1
ATOM 830 O O . GLY A 1 104 ? -0.924 -13.880 -0.632 1.00 79.31 104 GLY A O 1
ATOM 831 N N . SER A 1 105 ? -0.213 -12.622 -2.348 1.00 91.94 105 SER A N 1
ATOM 832 C CA . SER A 1 105 ? 1.143 -13.171 -2.329 1.00 91.94 105 SER A CA 1
ATOM 833 C C . SER A 1 105 ? 1.959 -12.581 -1.174 1.00 91.94 105 SER A C 1
ATOM 835 O O . SER A 1 105 ? 1.711 -11.459 -0.722 1.00 91.94 105 SER A O 1
ATOM 837 N N . ALA A 1 106 ? 2.976 -13.320 -0.721 1.00 91.25 106 ALA A N 1
ATOM 838 C CA . ALA A 1 106 ? 3.898 -12.835 0.306 1.00 91.25 106 ALA A CA 1
ATOM 839 C C . ALA A 1 106 ? 4.620 -11.546 -0.130 1.00 91.25 106 ALA A C 1
ATOM 841 O O . ALA A 1 106 ? 4.765 -10.628 0.670 1.00 91.25 106 ALA A O 1
ATOM 842 N N . ALA A 1 107 ? 4.998 -11.443 -1.409 1.00 92.19 107 ALA A N 1
ATOM 843 C CA . ALA A 1 107 ? 5.657 -10.258 -1.955 1.00 92.19 107 ALA A CA 1
ATOM 844 C C . ALA A 1 107 ? 4.727 -9.034 -1.984 1.00 92.19 107 ALA A C 1
ATOM 846 O O . ALA A 1 107 ? 5.149 -7.929 -1.648 1.00 92.19 107 ALA A O 1
ATOM 847 N N . ALA A 1 108 ? 3.453 -9.218 -2.346 1.00 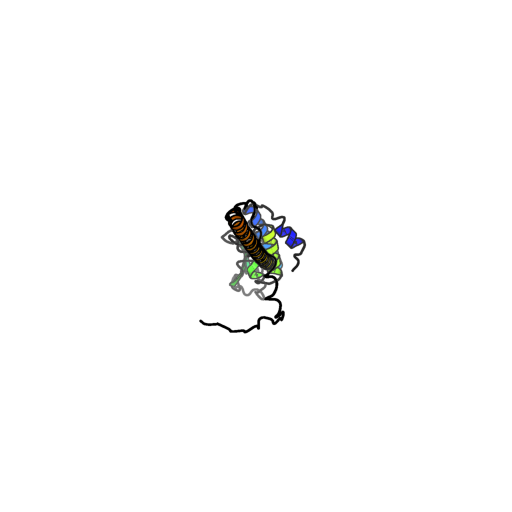93.69 108 ALA A N 1
ATOM 848 C CA . ALA A 1 108 ? 2.474 -8.135 -2.326 1.00 93.69 108 ALA A CA 1
ATOM 849 C C . ALA A 1 108 ? 2.172 -7.669 -0.894 1.00 93.69 108 ALA A C 1
ATOM 851 O O . ALA A 1 108 ? 2.038 -6.468 -0.659 1.00 93.69 108 ALA A O 1
ATOM 852 N N . GLU A 1 109 ? 2.091 -8.596 0.064 1.00 93.25 109 GLU A N 1
ATOM 853 C CA . GLU A 1 109 ? 1.911 -8.268 1.481 1.00 93.25 109 GLU A CA 1
ATOM 854 C C . GLU A 1 109 ? 3.132 -7.521 2.037 1.00 93.25 109 GLU A C 1
ATOM 856 O O . GLU A 1 109 ? 2.970 -6.495 2.694 1.00 93.25 109 GLU A O 1
ATOM 861 N N . GLU A 1 110 ? 4.353 -7.963 1.725 1.00 92.69 110 GLU A N 1
ATOM 862 C CA . GLU A 1 110 ? 5.572 -7.265 2.145 1.00 92.69 110 GLU A CA 1
ATOM 863 C C . GLU A 1 110 ? 5.658 -5.853 1.550 1.00 92.69 110 GLU A C 1
ATOM 865 O O . GLU A 1 110 ? 5.966 -4.890 2.257 1.00 92.69 110 GLU A O 1
ATOM 870 N N . TYR A 1 111 ? 5.339 -5.706 0.264 1.00 94.56 111 TYR A N 1
ATOM 871 C CA . TYR A 1 111 ? 5.278 -4.403 -0.391 1.00 94.56 111 TYR A CA 1
ATOM 872 C C . TYR A 1 111 ? 4.207 -3.498 0.246 1.00 94.56 111 TYR A C 1
ATOM 874 O O . TYR A 1 111 ? 4.447 -2.310 0.474 1.00 94.56 111 TYR A O 1
ATOM 882 N N . ALA A 1 112 ? 3.047 -4.052 0.617 1.00 94.12 112 ALA A N 1
ATOM 883 C CA . ALA A 1 112 ? 2.026 -3.309 1.349 1.00 94.12 112 ALA A CA 1
ATOM 884 C C . ALA A 1 112 ? 2.507 -2.872 2.739 1.00 94.12 112 ALA A C 1
ATOM 886 O O . ALA A 1 112 ? 2.187 -1.761 3.157 1.00 94.12 112 ALA A O 1
ATOM 887 N N . TRP A 1 113 ? 3.292 -3.697 3.442 1.00 92.62 113 TRP A N 1
ATOM 888 C CA . TRP A 1 113 ? 3.898 -3.321 4.723 1.00 92.62 113 TRP A CA 1
ATOM 889 C C . TRP A 1 113 ? 4.921 -2.194 4.573 1.00 92.62 113 TRP A C 1
ATOM 891 O O . TRP A 1 113 ? 4.837 -1.227 5.324 1.00 92.62 113 TRP A O 1
ATOM 901 N N . LYS A 1 114 ? 5.795 -2.238 3.555 1.00 91.69 114 LYS A N 1
ATOM 902 C CA . LYS A 1 114 ? 6.712 -1.122 3.237 1.00 91.69 114 LYS A CA 1
ATOM 903 C C . LYS A 1 114 ? 5.952 0.193 3.039 1.00 91.69 114 LYS A C 1
ATOM 905 O O . LYS A 1 114 ? 6.297 1.221 3.611 1.00 91.69 114 LYS A O 1
ATOM 910 N N . ARG A 1 115 ? 4.853 0.166 2.278 1.00 92.94 115 ARG A N 1
ATOM 911 C CA . ARG A 1 115 ? 4.005 1.356 2.088 1.00 92.94 115 ARG A CA 1
ATOM 912 C C . ARG A 1 115 ? 3.224 1.752 3.339 1.00 92.94 115 ARG A C 1
ATOM 914 O O . ARG A 1 115 ? 2.915 2.928 3.516 1.00 92.94 115 ARG A O 1
ATOM 921 N N . PHE A 1 116 ? 2.880 0.795 4.195 1.00 92.50 116 PHE A N 1
ATOM 922 C CA . PHE A 1 116 ? 2.194 1.050 5.459 1.00 92.50 116 PHE A CA 1
ATOM 923 C C . PHE A 1 116 ? 3.092 1.783 6.463 1.00 92.50 116 PHE A C 1
ATOM 925 O O . PHE A 1 116 ? 2.583 2.652 7.170 1.00 92.50 116 PHE A O 1
ATOM 932 N N . GLU A 1 117 ? 4.395 1.478 6.489 1.00 91.00 117 GLU A N 1
ATOM 933 C CA . GLU A 1 117 ? 5.406 2.134 7.340 1.00 91.00 117 GLU A CA 1
ATOM 934 C C . GLU A 1 117 ? 5.438 3.663 7.129 1.00 91.00 117 GLU A C 1
ATOM 936 O O . GLU A 1 117 ? 5.578 4.418 8.088 1.00 91.00 117 GLU A O 1
ATOM 941 N N . ILE A 1 118 ? 5.202 4.125 5.894 1.00 90.69 118 ILE A N 1
ATOM 942 C CA . ILE A 1 118 ? 5.162 5.554 5.526 1.00 90.69 118 ILE A CA 1
ATOM 943 C C . ILE A 1 118 ? 3.740 6.123 5.374 1.00 90.69 118 ILE A C 1
ATOM 945 O O . ILE A 1 118 ? 3.552 7.186 4.786 1.00 90.69 118 ILE A O 1
ATOM 949 N N . ASP A 1 119 ? 2.717 5.398 5.834 1.00 90.25 119 ASP A N 1
ATOM 950 C CA . ASP A 1 119 ? 1.303 5.784 5.723 1.00 90.25 119 ASP A CA 1
ATOM 951 C C . ASP A 1 119 ? 0.874 6.161 4.286 1.00 90.25 119 ASP A C 1
ATOM 953 O O . ASP A 1 119 ? 0.223 7.181 4.041 1.00 90.25 119 ASP A O 1
ATOM 957 N N . ALA A 1 120 ? 1.273 5.331 3.316 1.00 91.19 120 ALA A N 1
ATOM 958 C CA . ALA A 1 120 ? 0.961 5.491 1.895 1.00 91.19 120 ALA A CA 1
ATOM 959 C C . ALA A 1 120 ? 0.114 4.325 1.349 1.00 91.19 120 ALA A C 1
ATOM 961 O O . ALA A 1 120 ? 0.378 3.769 0.275 1.00 91.19 120 ALA A O 1
ATOM 962 N N . VAL A 1 121 ? -0.897 3.932 2.128 1.00 91.88 121 VAL A N 1
ATOM 963 C CA . VAL A 1 121 ? -1.838 2.839 1.845 1.00 91.88 121 VAL A CA 1
ATOM 964 C C . VAL A 1 121 ? -3.276 3.252 2.165 1.00 91.88 121 VAL A C 1
ATOM 966 O O . VAL A 1 121 ? -3.514 4.155 2.962 1.00 91.88 121 VAL A O 1
ATOM 969 N N . GLY A 1 122 ? -4.254 2.549 1.595 1.00 88.56 122 GLY A N 1
ATOM 970 C CA . GLY A 1 122 ? -5.668 2.774 1.887 1.00 88.56 122 GLY A CA 1
ATOM 971 C C . GLY A 1 122 ? -6.274 3.912 1.065 1.00 88.56 122 GLY A C 1
ATOM 972 O O . GLY A 1 122 ? -5.986 4.059 -0.120 1.00 88.56 122 GLY A O 1
ATOM 973 N N . LYS A 1 123 ? -7.190 4.685 1.656 1.00 85.44 123 LYS A N 1
ATOM 974 C CA . LYS A 1 123 ? -7.942 5.711 0.915 1.00 85.44 123 LYS A CA 1
ATOM 975 C C . LYS A 1 123 ? -6.991 6.805 0.412 1.00 85.44 123 LYS A C 1
ATOM 977 O O . LYS A 1 123 ? -6.288 7.413 1.206 1.00 85.44 123 LYS A O 1
ATOM 982 N N . GLY A 1 124 ? -7.011 7.067 -0.896 1.00 85.62 124 GLY A N 1
ATOM 983 C CA . GLY A 1 124 ? -6.133 8.052 -1.549 1.00 85.62 124 GLY A CA 1
ATOM 984 C C . GLY A 1 124 ? -4.862 7.460 -2.167 1.00 85.62 124 GLY A C 1
ATOM 985 O O . GLY A 1 124 ? -4.215 8.137 -2.960 1.00 85.62 124 GLY A O 1
ATOM 986 N N . TRP A 1 125 ? -4.567 6.187 -1.891 1.00 90.25 125 TRP A N 1
ATOM 987 C CA . TRP A 1 125 ? -3.412 5.458 -2.412 1.00 90.25 125 TRP A CA 1
ATOM 988 C C . TRP A 1 125 ? -3.860 4.187 -3.137 1.00 90.25 125 TRP A C 1
ATOM 990 O O . TRP A 1 125 ? -4.896 3.602 -2.819 1.00 90.25 125 TRP A O 1
ATOM 1000 N N . TYR A 1 126 ? -3.089 3.723 -4.118 1.00 88.69 126 TYR A N 1
ATOM 1001 C CA . TYR A 1 126 ? -3.443 2.508 -4.857 1.00 88.69 126 TYR A CA 1
ATOM 1002 C C . TYR A 1 126 ? -3.042 1.204 -4.173 1.00 88.69 126 TYR A C 1
ATOM 1004 O O . TYR A 1 126 ? -3.527 0.139 -4.562 1.00 88.69 126 TYR A O 1
ATOM 1012 N N . CYS A 1 127 ? -2.197 1.267 -3.146 1.00 91.69 127 CYS A N 1
ATOM 1013 C CA . CYS A 1 127 ? -1.876 0.105 -2.333 1.00 91.69 127 CYS A CA 1
ATOM 1014 C C . CYS A 1 127 ? -2.911 -0.060 -1.208 1.00 91.69 127 CYS A C 1
ATOM 1016 O O . CYS A 1 127 ? -3.135 0.883 -0.443 1.00 91.69 127 CYS A O 1
ATOM 1018 N N . PRO A 1 128 ? -3.549 -1.235 -1.057 1.00 92.44 128 PRO A N 1
ATOM 1019 C CA . PRO A 1 128 ? -4.417 -1.486 0.086 1.00 92.44 128 PRO A CA 1
ATOM 1020 C C . PRO A 1 128 ? -3.599 -1.601 1.378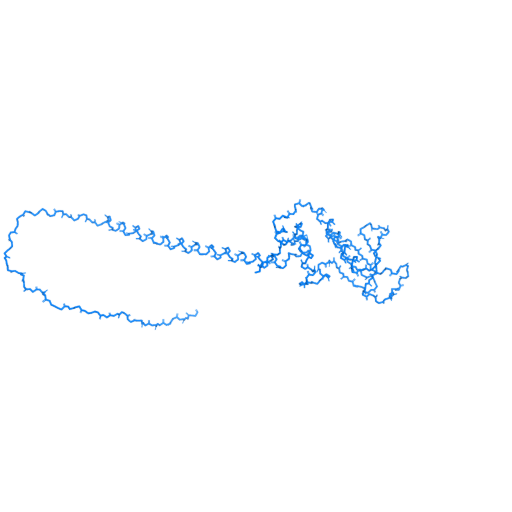 1.00 92.44 128 PRO A C 1
ATOM 1022 O O . PRO A 1 128 ? -2.388 -1.813 1.351 1.00 92.44 128 PRO A O 1
ATOM 1025 N N . HIS A 1 129 ? -4.279 -1.518 2.524 1.00 92.75 129 HIS A N 1
ATOM 1026 C CA . HIS A 1 129 ? -3.659 -1.912 3.788 1.00 92.75 129 HIS A CA 1
ATOM 1027 C C . HIS A 1 129 ? -3.231 -3.389 3.749 1.00 92.75 129 HIS A C 1
ATOM 1029 O O . HIS A 1 129 ? -3.982 -4.195 3.176 1.00 92.75 129 HIS A O 1
ATOM 1035 N N . PRO A 1 130 ? -2.114 -3.741 4.416 1.00 92.75 130 PRO A N 1
ATOM 1036 C CA . PRO A 1 130 ? -1.698 -5.127 4.595 1.00 92.75 130 PRO A CA 1
ATOM 1037 C C . PRO A 1 130 ? -2.832 -5.979 5.163 1.00 92.75 130 PRO A C 1
ATOM 1039 O O . PRO A 1 130 ? -3.581 -5.537 6.045 1.00 92.75 130 PRO A O 1
ATOM 1042 N N . GLN A 1 131 ? -2.983 -7.193 4.650 1.00 90.50 131 GLN A N 1
ATOM 1043 C CA . GLN A 1 131 ? -4.053 -8.098 5.048 1.00 90.50 131 GLN A CA 1
ATOM 1044 C C . GLN A 1 131 ? -3.944 -8.465 6.531 1.00 90.50 131 GLN A C 1
ATOM 1046 O O . GLN A 1 131 ? -4.938 -8.382 7.258 1.00 90.50 131 GLN A O 1
ATOM 1051 N N . ARG A 1 132 ? -2.728 -8.748 7.018 1.00 86.69 132 ARG A N 1
ATOM 1052 C CA . ARG A 1 132 ? -2.496 -9.067 8.437 1.00 86.69 132 ARG A CA 1
ATOM 1053 C C . ARG A 1 132 ? -2.891 -7.912 9.357 1.00 86.69 132 ARG A C 1
ATOM 1055 O O . ARG A 1 132 ? -3.465 -8.131 10.423 1.00 86.69 132 ARG A O 1
ATOM 1062 N N . TRP A 1 133 ? -2.637 -6.670 8.940 1.00 88.88 133 TRP A N 1
ATOM 1063 C CA . TRP A 1 133 ? -3.059 -5.486 9.692 1.00 88.88 133 TRP A CA 1
ATOM 1064 C C . TRP A 1 133 ? -4.585 -5.382 9.797 1.00 88.88 133 TRP A C 1
ATOM 1066 O O . TRP A 1 133 ? -5.111 -5.100 10.877 1.00 88.88 133 TRP A O 1
ATOM 1076 N N . LYS A 1 134 ? -5.312 -5.645 8.702 1.00 89.00 134 LYS A N 1
ATOM 1077 C CA . LYS A 1 134 ? -6.785 -5.638 8.706 1.00 89.00 134 LYS A CA 1
ATOM 1078 C C . LYS A 1 134 ? -7.345 -6.657 9.693 1.00 89.00 134 LYS A C 1
ATOM 1080 O O . LYS A 1 134 ? -8.195 -6.301 10.504 1.00 89.00 134 LYS A O 1
ATOM 1085 N N . GLU A 1 135 ? -6.824 -7.881 9.670 1.00 89.50 135 GLU A N 1
ATOM 1086 C CA . GLU A 1 135 ? -7.248 -8.963 10.568 1.00 89.50 135 GLU A CA 1
ATOM 1087 C C . GLU A 1 135 ? -7.027 -8.601 12.042 1.00 89.50 135 GLU A C 1
ATOM 1089 O O . GLU A 1 135 ? -7.899 -8.808 12.890 1.00 89.50 135 GLU A O 1
ATOM 1094 N N . ILE A 1 136 ? -5.881 -7.994 12.356 1.00 87.31 136 ILE A N 1
ATOM 1095 C CA . ILE A 1 136 ? -5.563 -7.542 13.715 1.00 87.31 136 ILE A CA 1
ATOM 1096 C C . ILE A 1 136 ? -6.479 -6.403 14.150 1.00 87.31 136 ILE A C 1
ATOM 1098 O O . ILE A 1 136 ? -6.987 -6.420 15.274 1.00 87.31 136 ILE A O 1
ATOM 1102 N N . SER A 1 137 ? -6.706 -5.425 13.275 1.00 86.81 137 SER A N 1
ATOM 1103 C CA . SER A 1 137 ? -7.589 -4.293 13.556 1.00 86.81 137 SER A CA 1
ATOM 1104 C C . SER A 1 137 ? -9.027 -4.755 13.812 1.00 86.81 137 SER A C 1
ATOM 1106 O O . SER A 1 137 ? -9.658 -4.322 14.782 1.00 86.81 137 SER A O 1
ATOM 1108 N N . GLU A 1 138 ? -9.519 -5.706 13.014 1.00 90.81 138 GLU A N 1
ATOM 1109 C CA . GLU A 1 138 ? -10.843 -6.303 13.183 1.00 90.81 138 GLU A CA 1
ATOM 1110 C C . GLU A 1 138 ? -10.952 -7.077 14.505 1.00 90.81 138 GLU A C 1
ATOM 1112 O O . GLU A 1 138 ? -11.897 -6.871 15.273 1.00 90.81 138 GLU A O 1
ATOM 1117 N N . LEU A 1 139 ? -9.962 -7.919 14.825 1.00 89.00 139 LEU A N 1
ATOM 1118 C CA . LEU A 1 139 ? -9.910 -8.651 16.093 1.00 89.00 139 LEU A CA 1
ATOM 1119 C C . LEU A 1 139 ? -9.887 -7.690 17.291 1.00 89.00 139 LEU A C 1
ATOM 1121 O O . LEU A 1 139 ? -10.607 -7.890 18.273 1.00 89.00 139 LEU A O 1
ATOM 1125 N N . ALA A 1 140 ? -9.079 -6.633 17.218 1.00 87.06 140 ALA A N 1
ATOM 1126 C CA . ALA A 1 140 ? -9.011 -5.609 18.251 1.00 87.06 140 ALA A CA 1
ATOM 1127 C C . ALA A 1 140 ? -10.355 -4.877 18.402 1.00 87.06 140 ALA A C 1
ATOM 1129 O O . ALA A 1 140 ? -10.792 -4.628 19.526 1.00 87.06 140 ALA A O 1
ATOM 1130 N N . GLY A 1 141 ? -11.044 -4.595 17.293 1.00 90.06 141 GLY A N 1
ATOM 1131 C CA . GLY A 1 141 ? -12.401 -4.048 17.283 1.00 90.06 141 GLY A CA 1
ATOM 1132 C C . GLY A 1 141 ? -13.405 -4.954 17.995 1.00 90.06 141 GLY A C 1
ATOM 1133 O O . GLY A 1 141 ? -14.088 -4.502 18.915 1.00 90.06 141 GLY A O 1
ATOM 1134 N N . LYS A 1 142 ? -13.429 -6.249 17.653 1.00 92.62 142 LYS A N 1
ATOM 1135 C CA . LYS A 1 142 ? -14.288 -7.255 18.306 1.00 92.62 142 LYS A CA 1
ATOM 1136 C C . LYS A 1 142 ? -14.017 -7.345 19.809 1.00 92.62 142 LYS A C 1
ATOM 1138 O O . LYS A 1 142 ? -14.955 -7.359 20.602 1.00 92.62 142 LYS A O 1
ATOM 1143 N N . ARG A 1 143 ? -12.743 -7.335 20.218 1.00 91.62 143 ARG A N 1
ATOM 1144 C CA . ARG A 1 143 ? -12.345 -7.348 21.638 1.00 91.62 143 ARG A CA 1
ATOM 1145 C C . ARG A 1 143 ? -12.809 -6.100 22.387 1.00 91.62 143 ARG A C 1
ATOM 1147 O O . ARG A 1 143 ? -13.329 -6.223 23.494 1.00 91.62 143 ARG A O 1
ATOM 1154 N N . ARG A 1 144 ? -12.662 -4.910 21.792 1.00 91.56 144 ARG A N 1
ATOM 1155 C CA . ARG A 1 144 ? -13.176 -3.662 22.383 1.00 91.56 144 ARG A CA 1
ATOM 1156 C C . ARG A 1 144 ? -14.695 -3.712 22.534 1.00 91.56 144 ARG A C 1
ATOM 1158 O O . ARG A 1 144 ? -15.191 -3.439 23.620 1.00 91.56 144 ARG A O 1
ATOM 1165 N N . ALA A 1 145 ? -15.421 -4.118 21.493 1.00 93.12 145 ALA A N 1
ATOM 1166 C CA . ALA A 1 145 ? -16.879 -4.237 21.534 1.00 93.12 145 ALA A CA 1
ATOM 1167 C C . ALA A 1 145 ? -17.355 -5.221 22.618 1.00 93.12 145 ALA A C 1
ATOM 1169 O O . ALA A 1 145 ? -18.260 -4.899 23.386 1.00 93.12 145 ALA A O 1
ATOM 1170 N N . ALA A 1 146 ? -16.704 -6.383 22.735 1.00 93.50 146 ALA A N 1
ATOM 1171 C CA . ALA A 1 146 ? -17.000 -7.360 23.781 1.00 93.50 146 ALA A CA 1
ATOM 1172 C C . ALA A 1 146 ? -16.772 -6.786 25.189 1.00 93.50 146 ALA A C 1
ATOM 1174 O O . ALA A 1 146 ? -17.618 -6.957 26.066 1.00 93.50 146 ALA A O 1
ATOM 1175 N N . ARG A 1 147 ? -15.672 -6.047 25.391 1.00 94.00 147 ARG A N 1
ATOM 1176 C CA . ARG A 1 147 ? -15.387 -5.373 26.664 1.00 94.00 147 ARG A CA 1
ATOM 1177 C C . ARG A 1 147 ? -16.455 -4.334 27.009 1.00 94.00 147 ARG A C 1
ATOM 1179 O O . ARG A 1 147 ? -16.968 -4.355 28.121 1.00 94.00 147 ARG A O 1
ATOM 1186 N N . TYR A 1 148 ? -16.836 -3.478 26.059 1.00 92.75 148 TYR A N 1
ATOM 1187 C CA . TYR A 1 148 ? -17.892 -2.485 26.280 1.00 92.75 148 TYR A CA 1
ATOM 1188 C C . TYR A 1 148 ? -19.236 -3.128 26.619 1.00 92.75 148 TYR A C 1
ATOM 1190 O O . TYR A 1 148 ? -19.930 -2.646 27.513 1.00 92.75 148 TYR A O 1
ATOM 1198 N N . LYS A 1 149 ? -19.591 -4.230 25.949 1.00 95.31 149 LYS A N 1
ATOM 1199 C CA . LYS A 1 149 ? -20.810 -4.984 26.255 1.00 95.31 149 LYS A CA 1
ATOM 1200 C C . LYS A 1 149 ? -20.786 -5.533 27.685 1.00 95.31 149 LYS A C 1
ATOM 1202 O O . LYS A 1 149 ? -21.747 -5.329 28.421 1.00 95.31 149 LYS A O 1
ATOM 1207 N N . ALA A 1 150 ? -19.680 -6.154 28.093 1.00 93.94 150 ALA A N 1
ATOM 1208 C CA . ALA A 1 150 ? -19.519 -6.681 29.447 1.00 93.94 150 ALA A CA 1
ATOM 1209 C C . ALA A 1 150 ? -19.570 -5.573 30.517 1.00 93.94 150 ALA A C 1
ATOM 1211 O O . ALA A 1 150 ? -20.247 -5.720 31.532 1.00 93.94 150 ALA A O 1
ATOM 1212 N N . ASP A 1 151 ? -18.909 -4.436 30.276 1.00 93.69 151 ASP A N 1
ATOM 1213 C CA . ASP A 1 151 ? -18.938 -3.290 31.191 1.00 93.69 151 ASP A CA 1
ATOM 1214 C C . ASP A 1 151 ? -20.345 -2.675 31.301 1.00 93.69 151 ASP A C 1
ATOM 1216 O O . ASP A 1 151 ? -20.767 -2.284 32.391 1.00 93.69 151 ASP A O 1
ATOM 1220 N N . TYR A 1 152 ? -21.090 -2.608 30.193 1.00 94.88 152 TYR A N 1
ATOM 1221 C CA . TYR A 1 152 ? -22.478 -2.144 30.184 1.00 94.88 152 TYR A CA 1
ATOM 1222 C C . TYR A 1 152 ? -23.403 -3.084 30.968 1.00 94.88 152 TYR A C 1
ATOM 1224 O O . TYR A 1 152 ? -24.194 -2.622 31.792 1.00 94.88 152 TYR A O 1
ATOM 1232 N N . GLU A 1 153 ? -23.294 -4.397 30.756 1.00 94.88 153 GLU A N 1
ATOM 1233 C CA . GLU A 1 153 ? -24.083 -5.398 31.482 1.00 94.88 153 GLU A CA 1
ATOM 1234 C C . GLU A 1 153 ? -23.777 -5.382 32.984 1.00 94.88 153 GLU A C 1
ATOM 1236 O O . GLU A 1 153 ? -24.714 -5.395 33.788 1.00 94.88 153 GLU A O 1
ATOM 1241 N N . ARG A 1 154 ? -22.498 -5.245 33.363 1.00 94.62 154 ARG A N 1
ATOM 1242 C CA . ARG A 1 154 ? -22.082 -5.092 34.764 1.00 94.62 154 ARG A CA 1
ATOM 1243 C C . ARG A 1 154 ? -22.723 -3.859 35.404 1.00 94.62 154 ARG A C 1
ATOM 1245 O O . ARG A 1 154 ? -23.427 -3.991 36.400 1.00 94.62 154 ARG A O 1
ATOM 1252 N N . LYS A 1 155 ? -22.586 -2.681 34.783 1.00 93.38 155 LYS A N 1
ATOM 1253 C CA . LYS A 1 155 ? -23.214 -1.439 35.280 1.00 93.38 155 LYS A CA 1
ATOM 1254 C C . LYS A 1 155 ? -24.735 -1.551 35.371 1.00 93.38 155 LYS A C 1
ATOM 1256 O O . LYS A 1 155 ? -25.351 -1.026 36.295 1.00 93.38 155 LYS A O 1
ATOM 1261 N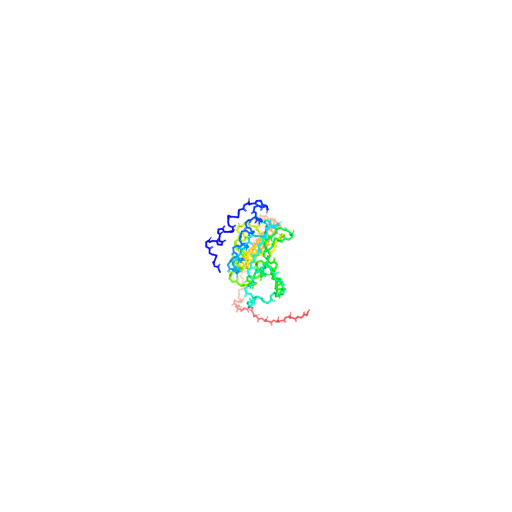 N . ARG A 1 156 ? -25.369 -2.244 34.421 1.00 95.12 156 ARG A N 1
ATOM 1262 C CA . ARG A 1 156 ? -26.817 -2.485 34.445 1.00 95.12 156 ARG A CA 1
ATOM 1263 C C . ARG A 1 156 ? -27.225 -3.336 35.648 1.00 95.12 156 ARG A C 1
ATOM 1265 O O . ARG A 1 156 ? -28.257 -3.051 36.250 1.00 95.12 156 ARG A O 1
ATOM 1272 N N . GLN A 1 157 ? -26.454 -4.366 35.991 1.00 93.69 157 GLN A N 1
ATOM 1273 C CA . GLN A 1 157 ? -26.702 -5.195 37.174 1.00 93.69 157 GLN A CA 1
ATOM 1274 C C . GLN A 1 157 ? -26.468 -4.410 38.469 1.00 93.69 157 GLN A C 1
ATOM 1276 O O . GLN A 1 157 ? -27.341 -4.414 39.333 1.00 93.69 157 GLN A O 1
ATOM 1281 N N . GLU A 1 158 ? -25.364 -3.668 38.567 1.00 93.19 158 GLU A N 1
ATOM 1282 C CA . GLU A 1 158 ? -25.057 -2.797 39.712 1.00 93.19 158 GLU A CA 1
ATOM 1283 C C . GLU A 1 158 ? -26.185 -1.782 39.963 1.00 93.19 158 GLU A C 1
ATOM 1285 O O . GLU A 1 158 ? -26.676 -1.660 41.084 1.00 93.19 158 GLU A O 1
ATOM 1290 N N . ASN A 1 159 ? -26.684 -1.127 38.909 1.00 93.81 159 ASN A N 1
ATOM 1291 C CA . ASN A 1 159 ? -27.794 -0.177 39.015 1.00 93.81 159 ASN A CA 1
ATOM 1292 C C . ASN A 1 159 ? -29.106 -0.833 39.465 1.00 93.81 159 ASN A C 1
ATOM 1294 O O . ASN A 1 159 ? -29.845 -0.231 40.243 1.00 93.81 159 ASN A O 1
ATOM 1298 N N . LYS A 1 160 ? -29.404 -2.057 39.002 1.00 93.44 160 LYS A N 1
ATOM 1299 C CA . LYS A 1 160 ? -30.587 -2.809 39.456 1.00 93.44 160 LYS A CA 1
ATOM 1300 C C . LYS A 1 160 ? -30.508 -3.118 40.949 1.00 93.44 160 LYS A C 1
ATOM 1302 O O . LYS A 1 160 ? -31.489 -2.916 41.657 1.00 93.44 160 LYS A O 1
ATOM 1307 N N . VAL A 1 161 ? -29.347 -3.571 41.421 1.00 92.50 161 VAL A N 1
ATOM 1308 C CA . VAL A 1 161 ? -29.119 -3.853 42.845 1.00 92.50 161 VAL A CA 1
ATOM 1309 C C . VAL A 1 161 ? -29.236 -2.568 43.667 1.00 92.50 161 VAL A C 1
ATOM 1311 O O . VAL A 1 161 ? -29.958 -2.543 44.658 1.00 92.50 161 VAL A O 1
ATOM 1314 N N . ALA A 1 162 ? -28.611 -1.474 43.225 1.00 89.94 162 ALA A N 1
ATOM 1315 C CA . ALA A 1 162 ? -28.680 -0.181 43.906 1.00 89.94 162 ALA A CA 1
ATOM 1316 C C . ALA A 1 162 ? -30.099 0.413 43.944 1.00 89.94 162 ALA A C 1
ATOM 1318 O O . ALA A 1 162 ? -30.451 1.123 44.884 1.00 89.94 162 ALA A O 1
ATOM 1319 N N . TYR A 1 163 ? -30.915 0.163 42.918 1.00 90.31 163 TYR A N 1
ATOM 1320 C CA . TYR A 1 163 ? -32.321 0.560 42.913 1.00 90.31 163 TYR A CA 1
ATOM 1321 C C . TYR A 1 163 ? -33.141 -0.267 43.911 1.00 90.31 163 TYR A C 1
ATOM 1323 O O . TYR A 1 163 ? -33.815 0.308 44.759 1.00 90.31 163 TYR A O 1
ATOM 1331 N N . ALA A 1 164 ? -33.007 -1.596 43.881 1.00 89.69 164 ALA A N 1
ATOM 1332 C CA . ALA A 1 164 ? -33.714 -2.487 44.802 1.00 89.69 164 ALA A CA 1
ATOM 1333 C C . ALA A 1 164 ? -33.358 -2.218 46.278 1.00 89.69 164 ALA A C 1
ATOM 1335 O O . ALA A 1 164 ? -34.230 -2.263 47.143 1.00 89.69 164 ALA A O 1
ATOM 1336 N N . LEU A 1 165 ? -32.091 -1.903 46.574 1.00 89.19 165 LEU A N 1
ATOM 1337 C CA . LEU A 1 165 ? -31.664 -1.509 47.921 1.00 89.19 165 LEU A CA 1
ATOM 1338 C C . LEU A 1 165 ? -32.333 -0.204 48.372 1.00 89.19 165 LEU A C 1
ATOM 1340 O O . LEU A 1 165 ? -32.866 -0.156 49.479 1.00 89.19 165 LEU A O 1
ATOM 1344 N N . ARG A 1 166 ? -32.388 0.812 47.499 1.00 88.00 166 ARG A N 1
ATOM 1345 C CA . ARG A 1 166 ? -33.078 2.079 47.791 1.00 88.00 166 ARG A CA 1
ATOM 1346 C C . ARG A 1 166 ? -34.575 1.891 48.043 1.00 88.00 166 ARG A C 1
ATOM 1348 O O . ARG A 1 166 ? -35.112 2.507 48.957 1.00 88.00 166 ARG A O 1
ATOM 1355 N N . GLU A 1 167 ? -35.248 1.023 47.287 1.00 87.19 167 GLU A N 1
ATOM 1356 C CA . GLU A 1 167 ? -36.659 0.697 47.545 1.00 87.19 167 GLU A CA 1
ATOM 1357 C C . GLU A 1 167 ? -36.854 0.011 48.905 1.00 87.19 167 GLU A C 1
ATOM 1359 O O . GLU A 1 167 ? -37.782 0.348 49.639 1.00 87.19 167 GLU A O 1
ATOM 1364 N N . GLN A 1 168 ? -35.971 -0.920 49.284 1.00 82.12 168 GLN A N 1
ATOM 1365 C CA . GLN A 1 168 ? -36.040 -1.560 50.602 1.00 82.12 168 GLN A CA 1
ATOM 1366 C C . GLN A 1 168 ? -35.795 -0.579 51.752 1.00 82.12 168 GLN A C 1
ATOM 1368 O O . GLN A 1 168 ? -36.440 -0.700 52.794 1.00 82.12 168 GLN A O 1
ATOM 1373 N N . GLU A 1 169 ? -34.866 0.365 51.595 1.00 83.50 169 GLU A N 1
ATOM 1374 C CA . GLU A 1 169 ? -34.607 1.420 52.581 1.00 83.50 169 GLU A CA 1
ATOM 1375 C C . GLU A 1 169 ? -35.820 2.345 52.730 1.00 83.50 169 GLU A C 1
ATOM 1377 O O . GLU A 1 169 ? -36.306 2.524 53.847 1.00 83.50 169 GLU A O 1
ATOM 1382 N N . ALA A 1 170 ? -36.403 2.805 51.619 1.00 78.31 170 ALA A N 1
ATOM 1383 C CA . ALA A 1 170 ? -37.622 3.615 51.633 1.00 78.31 170 ALA A CA 1
ATOM 1384 C C . ALA A 1 170 ? -38.806 2.888 52.305 1.00 78.31 170 ALA A C 1
ATOM 1386 O O . ALA A 1 170 ? -39.545 3.479 53.092 1.00 78.31 170 ALA A O 1
ATOM 1387 N N . LEU A 1 171 ? -38.966 1.582 52.062 1.00 76.19 171 LEU A N 1
ATOM 1388 C CA . LEU A 1 171 ? -39.994 0.765 52.719 1.00 76.19 171 LEU A CA 1
ATOM 1389 C C . LEU A 1 171 ? -39.741 0.563 54.221 1.00 76.19 171 LEU A C 1
ATOM 1391 O O . LEU A 1 171 ? -40.695 0.392 54.981 1.00 76.19 171 LEU A O 1
ATOM 1395 N N . LYS A 1 172 ? -38.480 0.559 54.672 1.00 77.12 172 LYS A N 1
ATOM 1396 C CA . LYS A 1 172 ? -38.137 0.493 56.103 1.00 77.12 172 LYS A CA 1
ATOM 1397 C C . LYS A 1 172 ? -38.405 1.823 56.806 1.00 77.12 172 LYS A C 1
ATOM 1399 O O . LYS A 1 172 ? -38.897 1.795 57.930 1.00 77.12 172 LYS A O 1
ATOM 1404 N N . GLU A 1 173 ? -38.139 2.951 56.152 1.00 72.44 173 GLU A N 1
ATOM 1405 C CA . GLU A 1 173 ? -38.438 4.291 56.679 1.00 72.44 173 GLU A CA 1
ATOM 1406 C C . GLU A 1 173 ? -39.944 4.590 56.718 1.00 72.44 173 GLU A C 1
ATOM 1408 O O . GLU A 1 173 ? -40.420 5.240 57.646 1.00 72.44 173 GLU A O 1
ATOM 1413 N N . ALA A 1 174 ? -40.713 4.059 55.762 1.00 66.06 174 ALA A N 1
ATOM 1414 C CA . ALA A 1 174 ? -42.166 4.222 55.705 1.00 66.06 174 ALA A CA 1
ATOM 1415 C C . ALA A 1 174 ? -42.946 3.344 56.706 1.00 66.06 174 ALA A C 1
ATOM 1417 O O . ALA A 1 174 ? -44.157 3.524 56.856 1.00 66.06 174 ALA A O 1
ATOM 1418 N N . LYS A 1 175 ? -42.303 2.394 57.408 1.00 60.09 175 LYS A N 1
ATOM 1419 C CA . LYS A 1 175 ? -42.978 1.644 58.480 1.00 60.09 175 LYS A CA 1
ATOM 1420 C C . LYS A 1 175 ? -43.207 2.576 59.677 1.00 60.09 175 LYS A C 1
ATOM 1422 O O . LYS A 1 175 ? -42.230 3.056 60.253 1.00 60.09 175 LYS A O 1
ATOM 1427 N N . PRO A 1 176 ? -44.463 2.818 60.100 1.00 57.34 176 PRO A N 1
ATOM 1428 C CA . PRO A 1 176 ? -44.730 3.680 61.242 1.00 57.34 176 PRO A CA 1
ATOM 1429 C C . PRO A 1 176 ? -44.048 3.100 62.483 1.00 57.34 176 PRO A C 1
ATOM 1431 O O . PRO A 1 176 ? -44.171 1.904 62.764 1.00 57.34 176 PRO A O 1
ATOM 1434 N N . LYS A 1 177 ? -43.332 3.949 63.235 1.00 58.00 177 LYS A N 1
ATOM 1435 C CA . LYS A 1 177 ? -42.879 3.616 64.591 1.00 58.00 177 LYS A CA 1
ATOM 1436 C C . LYS A 1 177 ? -44.105 3.130 65.361 1.00 58.00 177 LYS A C 1
ATOM 1438 O O . LYS A 1 177 ? -45.043 3.896 65.569 1.00 58.00 177 LYS A O 1
ATOM 1443 N N . SER A 1 178 ? -44.108 1.851 65.731 1.00 55.72 178 SER A N 1
ATOM 1444 C CA . SER A 1 178 ? -45.158 1.258 66.556 1.00 55.72 178 SER A CA 1
ATOM 1445 C C . SER A 1 178 ? -45.391 2.152 67.777 1.00 55.72 178 SER A C 1
ATOM 1447 O O . SER A 1 178 ? -44.402 2.489 68.440 1.00 55.72 178 SER A O 1
ATOM 1449 N N . PRO A 1 179 ? -46.639 2.548 68.091 1.00 48.34 179 PRO A N 1
ATOM 1450 C CA . PRO A 1 179 ? -46.897 3.334 69.284 1.00 48.34 179 PRO A CA 1
ATOM 1451 C C . PRO A 1 179 ? -46.418 2.521 70.487 1.00 48.34 179 PRO A C 1
ATOM 1453 O O . PRO A 1 179 ? -46.792 1.359 70.657 1.00 48.34 179 PRO A O 1
ATOM 1456 N N . SER A 1 180 ? -45.531 3.110 71.287 1.00 51.31 180 SER A N 1
ATOM 1457 C CA . SER A 1 180 ? -45.066 2.520 72.535 1.00 51.31 180 SER A CA 1
ATOM 1458 C C . SER A 1 180 ? -46.278 2.327 73.442 1.00 51.31 180 SER A C 1
ATOM 1460 O O . SER A 1 180 ? -46.778 3.283 74.033 1.00 51.31 180 SER A O 1
ATOM 1462 N N . CYS A 1 181 ? -46.781 1.099 73.522 1.00 41.56 181 CYS A N 1
ATOM 1463 C CA . CYS A 1 181 ? -47.819 0.742 74.472 1.00 41.56 181 CYS A CA 1
ATOM 1464 C C . CYS A 1 181 ? -47.186 0.790 75.869 1.00 41.56 181 CYS A C 1
ATOM 1466 O O . CYS A 1 181 ? -46.380 -0.072 76.226 1.00 41.56 181 CYS A O 1
ATOM 1468 N N . GLN A 1 182 ? -47.495 1.839 76.633 1.00 48.91 182 GLN A N 1
ATOM 1469 C CA . GLN A 1 182 ? -47.184 1.898 78.055 1.00 48.91 182 GLN A CA 1
ATOM 1470 C C . GLN A 1 182 ? -47.929 0.747 78.740 1.00 48.91 182 GLN A C 1
ATOM 1472 O O . GLN A 1 182 ? -49.155 0.749 78.817 1.00 48.91 182 GLN A O 1
ATOM 1477 N N . LYS A 1 183 ? -47.194 -0.257 79.226 1.00 44.31 183 LYS A N 1
ATOM 1478 C CA . LYS A 1 183 ? -47.761 -1.311 80.071 1.00 44.31 183 LYS A CA 1
ATOM 1479 C C . LYS A 1 183 ? -47.956 -0.769 81.486 1.00 44.31 183 LYS A C 1
ATOM 1481 O O . LYS A 1 183 ? -47.084 -0.910 82.335 1.00 44.31 183 LYS A O 1
ATOM 1486 N N . GLY A 1 184 ? -49.120 -0.171 81.716 1.00 44.25 184 GLY A N 1
ATOM 1487 C CA . GLY A 1 184 ? -49.755 -0.079 83.025 1.00 44.25 184 GLY A CA 1
ATOM 1488 C C . GLY A 1 184 ? -50.948 -1.035 83.068 1.00 44.25 184 GLY A C 1
ATOM 1489 O O . GLY A 1 184 ? -51.848 -0.910 82.250 1.00 44.25 184 GLY A O 1
ATOM 1490 N N . SER A 1 185 ? -50.894 -1.998 83.994 1.00 49.22 185 SER A N 1
ATOM 1491 C CA . SER A 1 185 ? -51.995 -2.816 84.538 1.00 49.22 185 SER A CA 1
ATOM 1492 C C . SER A 1 185 ? -53.021 -3.433 83.573 1.00 49.22 185 SER A C 1
ATOM 1494 O O . SER A 1 185 ? -53.944 -2.764 83.129 1.00 49.22 185 SER A O 1
ATOM 1496 N N . CYS A 1 186 ? -52.960 -4.756 83.406 1.00 36.38 186 CYS A N 1
ATOM 1497 C CA . CYS A 1 186 ? -54.144 -5.616 83.505 1.00 36.38 186 CYS A CA 1
ATOM 1498 C C . CYS A 1 186 ? -53.688 -7.062 83.734 1.00 36.38 186 CYS A C 1
ATOM 1500 O O . CYS A 1 186 ? -53.012 -7.671 82.907 1.00 36.38 186 CYS A O 1
ATOM 1502 N N . SER A 1 187 ? -54.014 -7.570 84.916 1.00 45.97 187 SER A N 1
ATOM 1503 C CA . SER A 1 187 ? -53.886 -8.960 85.336 1.00 45.97 187 SER A CA 1
ATOM 1504 C C . SER A 1 187 ? -54.689 -9.873 84.412 1.00 45.97 187 SER A C 1
ATOM 1506 O O . SER A 1 187 ? -55.906 -9.725 84.320 1.00 45.97 187 SER A O 1
ATOM 1508 N N . VAL A 1 188 ? -54.022 -10.838 83.779 1.00 37.66 188 VAL A N 1
ATOM 1509 C CA . VAL A 1 188 ? -54.681 -11.955 83.094 1.00 37.66 188 VAL A CA 1
ATOM 1510 C C . VAL A 1 188 ? -54.277 -13.245 83.800 1.00 37.66 188 VAL A C 1
ATOM 1512 O O . VAL A 1 188 ? -53.096 -13.522 84.014 1.00 37.66 188 VAL A O 1
ATOM 1515 N N . SER A 1 189 ? -55.307 -13.963 84.238 1.00 44.97 189 SER A N 1
ATOM 1516 C CA . SER A 1 189 ? -55.304 -15.213 84.989 1.00 44.97 189 SER A CA 1
ATOM 1517 C C . SER A 1 189 ? -54.709 -16.386 84.203 1.00 44.97 189 SER A C 1
ATOM 1519 O O . SER A 1 189 ? -54.682 -16.404 82.977 1.00 44.97 189 SER A O 1
ATOM 1521 N N . LYS A 1 190 ? -54.227 -17.379 84.951 1.00 44.47 190 LYS A N 1
ATOM 1522 C CA . LYS A 1 190 ? -53.344 -18.484 84.548 1.00 44.47 190 LYS A CA 1
ATOM 1523 C C . LYS A 1 190 ? -53.968 -19.624 83.717 1.00 44.47 190 LYS A C 1
ATOM 1525 O O . LYS A 1 190 ? -53.372 -20.693 83.681 1.00 44.47 190 LYS A O 1
ATOM 1530 N N . ASP A 1 191 ? -55.068 -19.420 82.997 1.00 47.50 191 ASP A N 1
ATOM 1531 C CA . ASP A 1 191 ? -55.782 -20.521 82.323 1.00 47.50 191 ASP A CA 1
ATOM 1532 C C . ASP A 1 191 ? -56.025 -20.283 80.825 1.00 47.50 191 ASP A C 1
ATOM 1534 O O . ASP A 1 191 ? -57.164 -20.190 80.392 1.00 47.50 191 ASP A O 1
ATOM 1538 N N . GLU A 1 192 ? -54.964 -20.214 80.007 1.00 40.84 192 GLU A N 1
ATOM 1539 C CA . GLU A 1 192 ? -55.095 -20.437 78.549 1.00 40.84 192 GLU A CA 1
ATOM 1540 C C . GLU A 1 192 ? -53.758 -20.779 77.854 1.00 40.84 192 GLU A C 1
ATOM 1542 O O . GLU A 1 192 ? -53.411 -20.273 76.790 1.00 40.84 192 GLU A O 1
ATOM 1547 N N . VAL A 1 193 ? -52.965 -21.671 78.460 1.00 46.44 193 VAL A N 1
ATOM 1548 C CA . VAL A 1 193 ? -51.742 -22.232 77.848 1.00 46.44 193 VAL A CA 1
ATOM 1549 C C . VAL A 1 193 ? -51.914 -23.741 77.648 1.00 46.44 193 VAL A C 1
ATOM 1551 O O . VAL A 1 193 ? -51.214 -24.538 78.262 1.00 46.44 193 VAL A O 1
ATOM 1554 N N . ALA A 1 194 ? -52.874 -24.160 76.814 1.00 43.28 194 ALA A N 1
ATOM 1555 C CA . ALA A 1 194 ? -53.008 -25.563 76.385 1.00 43.28 194 ALA A CA 1
ATOM 1556 C C . ALA A 1 194 ? -53.926 -25.749 75.152 1.00 43.28 194 ALA A C 1
ATOM 1558 O O . ALA A 1 194 ? -55.051 -26.215 75.286 1.00 43.28 194 ALA A O 1
ATOM 1559 N N . ARG A 1 195 ? -53.440 -25.388 73.953 1.00 44.88 195 ARG A N 1
ATOM 1560 C CA . ARG A 1 195 ? -53.859 -25.802 72.580 1.00 44.88 195 ARG A CA 1
ATOM 1561 C C . ARG A 1 195 ? -53.326 -24.694 71.668 1.00 44.88 195 ARG A C 1
ATOM 1563 O O . ARG A 1 195 ? -53.829 -23.590 71.708 1.00 44.88 195 ARG A O 1
ATOM 1570 N N . VAL A 1 196 ? -52.230 -24.825 70.936 1.00 45.44 196 VAL A N 1
ATOM 1571 C CA . VAL A 1 196 ? -52.036 -25.720 69.798 1.00 45.44 196 VAL A CA 1
ATOM 1572 C C . VAL A 1 196 ? -50.532 -25.982 69.707 1.00 45.44 196 VAL A C 1
ATOM 1574 O O . VAL A 1 196 ? -49.755 -25.182 69.195 1.00 45.44 196 VAL A O 1
ATOM 1577 N N . ARG A 1 197 ? -50.109 -27.110 70.269 1.00 40.12 197 ARG A N 1
ATOM 1578 C CA . ARG A 1 197 ? -48.826 -27.744 69.980 1.00 40.12 197 ARG A CA 1
ATOM 1579 C C . ARG A 1 197 ? -49.215 -29.020 69.245 1.00 40.12 197 ARG A C 1
ATOM 1581 O O . ARG A 1 197 ? -49.980 -29.783 69.824 1.00 40.12 197 ARG A O 1
ATOM 1588 N N . TRP A 1 198 ? -48.706 -29.194 68.024 1.00 36.94 198 TRP A N 1
ATOM 1589 C CA . TRP A 1 198 ? -48.519 -30.434 67.242 1.00 36.94 198 TRP A CA 1
ATOM 1590 C C . TRP A 1 198 ? -48.930 -30.314 65.763 1.00 36.94 198 TRP A C 1
ATOM 1592 O O . TRP A 1 198 ? -49.973 -29.767 65.421 1.00 36.94 198 TRP A O 1
ATOM 1602 N N . SER A 1 199 ? -48.081 -30.926 64.928 1.00 39.97 199 SER A N 1
ATOM 1603 C CA . SER A 1 199 ? -48.045 -31.013 63.458 1.00 39.97 199 SER A CA 1
ATOM 1604 C C . SER A 1 199 ? -47.524 -29.758 62.736 1.00 39.97 199 SER A C 1
ATOM 1606 O O . SER A 1 199 ? -48.036 -28.666 62.907 1.00 39.97 199 SER A O 1
ATOM 1608 N N . GLY A 1 200 ? -46.474 -29.808 61.923 1.00 38.16 200 GLY A N 1
ATOM 1609 C CA . GLY A 1 200 ? -45.618 -30.918 61.523 1.00 38.16 200 GLY A CA 1
ATOM 1610 C C . GLY A 1 200 ? -44.666 -30.414 60.439 1.00 38.16 200 GLY A C 1
ATOM 1611 O O . GLY A 1 200 ? -45.084 -29.764 59.487 1.00 38.16 200 GLY A O 1
ATOM 1612 N N . PHE A 1 201 ? -43.379 -30.666 60.637 1.00 42.34 201 PHE A N 1
ATOM 1613 C CA . PHE A 1 201 ? -42.284 -30.314 59.743 1.00 42.34 201 PHE A CA 1
ATOM 1614 C C . PHE A 1 201 ? -42.086 -31.440 58.715 1.00 42.34 201 PHE A C 1
ATOM 1616 O O . PHE A 1 201 ? -41.753 -32.553 59.106 1.00 42.34 201 PHE A O 1
ATOM 1623 N N . SER A 1 202 ? -42.274 -31.151 57.426 1.00 46.00 202 SER A N 1
ATOM 1624 C CA . SER A 1 202 ? -41.700 -31.857 56.258 1.00 46.00 202 SER A CA 1
ATOM 1625 C C . SER A 1 202 ? -42.173 -31.085 55.016 1.00 46.00 202 SER A C 1
ATOM 1627 O O . SER A 1 202 ? -43.370 -30.897 54.859 1.00 46.00 202 SER A O 1
ATOM 1629 N N . GLY A 1 203 ? -41.361 -30.513 54.132 1.00 41.59 203 GLY A N 1
ATOM 1630 C CA . GLY A 1 203 ? -40.109 -31.019 53.594 1.00 41.59 203 GLY A CA 1
ATOM 1631 C C . GLY A 1 203 ? -40.381 -31.714 52.257 1.00 41.59 203 GLY A C 1
ATOM 1632 O O . GLY A 1 203 ? -40.392 -32.936 52.236 1.00 41.59 203 GLY A O 1
ATOM 1633 N N . GLN A 1 204 ? -40.611 -30.962 51.168 1.00 43.94 204 GLN A N 1
ATOM 1634 C CA . GLN A 1 204 ? -40.409 -31.441 49.790 1.00 43.94 204 GLN A CA 1
ATOM 1635 C C . GLN A 1 204 ? -40.329 -30.288 48.770 1.00 43.94 204 GLN A C 1
ATOM 1637 O O . GLN A 1 204 ? -40.987 -29.259 48.906 1.00 43.94 204 GLN A O 1
ATOM 1642 N N . ALA A 1 205 ? -39.427 -30.472 47.805 1.00 47.62 205 ALA A N 1
ATOM 1643 C CA . ALA A 1 205 ? -38.871 -29.499 46.867 1.00 47.62 205 ALA A CA 1
ATOM 1644 C C . ALA A 1 205 ? -39.803 -29.134 45.690 1.00 47.62 205 ALA A C 1
ATOM 1646 O O . ALA A 1 205 ? -40.671 -29.929 45.335 1.00 47.62 205 ALA A O 1
ATOM 1647 N N . PRO A 1 206 ? -39.589 -27.983 45.020 1.00 48.56 206 PRO A N 1
ATOM 1648 C CA . PRO A 1 206 ? -40.300 -27.659 43.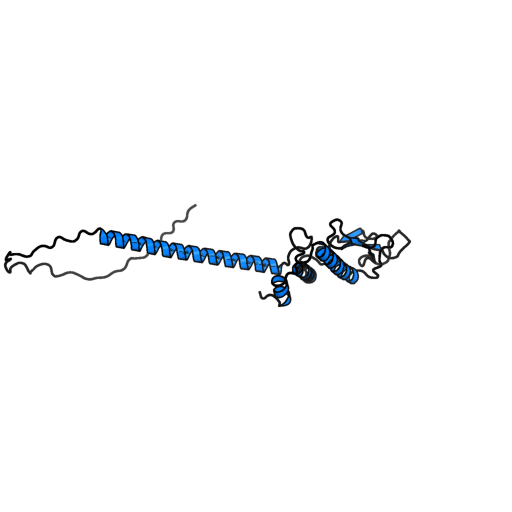789 1.00 48.56 206 PRO A CA 1
ATOM 1649 C C . PRO A 1 206 ? -39.741 -28.451 42.596 1.00 48.56 206 PRO A C 1
ATOM 1651 O O . PRO A 1 206 ? -38.549 -28.406 42.286 1.00 48.56 206 PRO A O 1
ATOM 1654 N N . SER A 1 207 ? -40.636 -29.169 41.920 1.00 47.97 207 SER A N 1
ATOM 1655 C CA . SER A 1 207 ? -40.394 -29.901 40.680 1.00 47.97 207 SER A CA 1
ATOM 1656 C C . SER A 1 207 ? -40.197 -28.955 39.494 1.00 47.97 207 SER A C 1
ATOM 1658 O O . SER A 1 207 ? -41.062 -28.134 39.184 1.00 47.97 207 SER A O 1
ATOM 1660 N N . LEU A 1 208 ? -39.078 -29.140 38.795 1.00 46.91 208 LEU A N 1
ATOM 1661 C CA . LEU A 1 208 ? -38.841 -28.683 37.429 1.00 46.91 208 LEU A CA 1
ATOM 1662 C C . LEU A 1 208 ? -39.911 -29.263 36.496 1.00 46.91 208 LEU A C 1
ATOM 1664 O O . LEU A 1 208 ? -40.000 -30.480 36.349 1.00 46.91 208 LEU A O 1
ATOM 1668 N N . THR A 1 209 ? -40.669 -28.402 35.821 1.00 50.69 209 THR A N 1
ATOM 1669 C CA . THR A 1 209 ? -41.320 -28.759 34.557 1.00 50.69 209 THR A CA 1
ATOM 1670 C C . THR A 1 209 ? -40.921 -27.749 33.494 1.00 50.69 209 THR A C 1
ATOM 1672 O O . THR A 1 209 ? -41.085 -26.538 33.617 1.00 50.69 209 THR A O 1
ATOM 1675 N N . SER A 1 210 ? -40.277 -28.307 32.482 1.00 46.38 210 SER A N 1
ATOM 1676 C CA . SER A 1 210 ? -39.972 -27.740 31.186 1.00 46.38 210 SER A CA 1
ATOM 1677 C C . SER A 1 210 ? -41.253 -27.555 30.381 1.00 46.38 210 SER A C 1
ATOM 1679 O O . SER A 1 210 ? -41.936 -28.546 30.144 1.00 46.38 210 SER A O 1
ATOM 1681 N N . GLU A 1 211 ? -41.499 -26.363 29.846 1.00 50.31 211 GLU A N 1
ATOM 1682 C CA . GLU A 1 211 ? -42.211 -26.244 28.575 1.00 50.31 211 GLU A CA 1
ATOM 1683 C C . GLU A 1 211 ? -41.543 -25.204 27.682 1.00 50.31 211 GLU A C 1
ATOM 1685 O O . GLU A 1 211 ? -41.265 -24.063 28.056 1.00 50.31 211 GLU A O 1
ATOM 1690 N N . ALA A 1 212 ? -41.230 -25.688 26.487 1.00 47.03 212 ALA A N 1
ATOM 1691 C CA . ALA A 1 212 ? -40.762 -24.939 25.351 1.00 47.03 212 ALA A CA 1
ATOM 1692 C C . ALA A 1 212 ? -41.897 -24.067 24.801 1.00 47.03 212 ALA A C 1
ATOM 1694 O O . ALA A 1 212 ? -43.031 -24.516 24.673 1.00 47.03 212 ALA A O 1
ATOM 1695 N N . GLY A 1 213 ? -41.563 -22.842 24.404 1.00 40.78 213 GLY A N 1
ATOM 1696 C CA . GLY A 1 213 ? -42.480 -21.920 23.739 1.00 40.78 213 GLY A CA 1
ATOM 1697 C C . GLY A 1 213 ? -41.760 -21.138 22.652 1.00 40.78 213 GLY A C 1
ATOM 1698 O O . GLY A 1 213 ? -41.515 -19.947 22.793 1.00 40.78 213 GLY A O 1
ATOM 1699 N N . TYR A 1 214 ? -41.367 -21.843 21.594 1.00 47.59 214 TYR A N 1
ATOM 1700 C CA . TYR A 1 214 ? -40.934 -21.283 20.313 1.00 47.59 214 TYR A CA 1
ATOM 1701 C C . TYR A 1 214 ? -42.178 -21.003 19.463 1.00 47.59 214 TYR A C 1
ATOM 1703 O O . TYR A 1 214 ? -43.020 -21.900 19.388 1.00 47.59 214 TYR A O 1
ATOM 1711 N N . ARG A 1 215 ? -42.273 -19.828 18.816 1.00 46.59 215 ARG A N 1
ATOM 1712 C CA . ARG A 1 215 ? -43.003 -19.535 17.551 1.00 46.59 215 ARG A CA 1
ATOM 1713 C C . ARG A 1 215 ? -43.233 -18.021 17.381 1.00 46.59 215 ARG A C 1
ATOM 1715 O O . ARG A 1 215 ? -43.412 -17.343 18.388 1.00 46.59 215 ARG A O 1
ATOM 1722 N N . PRO A 1 216 ? -43.499 -17.553 16.153 1.00 58.84 216 PRO A N 1
ATOM 1723 C CA . PRO A 1 216 ? -42.681 -17.565 14.939 1.00 58.84 216 PRO A CA 1
ATOM 1724 C C . PRO A 1 216 ? -42.121 -16.165 14.616 1.00 58.84 216 PRO A C 1
ATOM 1726 O O . PRO A 1 216 ? -42.718 -15.157 15.054 1.00 58.84 216 PRO A O 1
#